Protein AF-A0A183AXY3-F1 (afdb_monomer_lite)

InterPro domains:
  IPR056850 UBP34/UBP24/USP9X/USP9Y-like, ARM repeat region [PF25010] (15-194)

Structure (mmCIF, N/CA/C/O backbone):
data_AF-A0A183AXY3-F1
#
_entry.id   AF-A0A183AXY3-F1
#
loop_
_atom_site.group_PDB
_atom_site.id
_atom_site.type_symbol
_atom_site.label_atom_id
_atom_site.label_alt_id
_atom_site.label_comp_id
_atom_site.label_asym_id
_atom_site.label_entity_id
_atom_site.label_seq_id
_atom_site.pdbx_PDB_ins_code
_atom_site.Cartn_x
_atom_site.Cartn_y
_atom_site.Cartn_z
_atom_site.occupancy
_atom_site.B_iso_or_equiv
_atom_site.auth_seq_id
_atom_site.auth_comp_id
_atom_site.auth_asym_id
_atom_site.auth_atom_id
_atom_site.pdbx_PDB_model_num
ATOM 1 N N . MET A 1 1 ? -48.822 6.754 60.144 1.00 39.62 1 MET A N 1
ATOM 2 C CA . MET A 1 1 ? -49.196 6.214 58.820 1.00 39.62 1 MET A CA 1
ATOM 3 C C . MET A 1 1 ? -48.146 6.673 57.821 1.00 39.62 1 MET A C 1
ATOM 5 O O . MET A 1 1 ? -48.181 7.818 57.399 1.00 39.62 1 MET A O 1
ATOM 9 N N . THR A 1 2 ? -47.150 5.836 57.539 1.00 41.44 2 THR A N 1
ATOM 10 C CA . THR A 1 2 ? -46.089 6.108 56.559 1.00 41.44 2 THR A CA 1
ATOM 11 C C . THR A 1 2 ? -46.435 5.370 55.270 1.00 41.44 2 THR A C 1
ATOM 13 O O . THR A 1 2 ? -46.579 4.150 55.282 1.00 41.44 2 THR A O 1
ATOM 16 N N . LEU A 1 3 ? -46.639 6.109 54.179 1.00 47.44 3 LEU A N 1
ATOM 17 C CA . LEU A 1 3 ? -46.901 5.531 52.859 1.00 47.44 3 LEU A CA 1
ATOM 18 C C . LEU A 1 3 ? -45.636 4.817 52.344 1.00 47.44 3 LEU A C 1
ATOM 20 O O . LEU A 1 3 ? -44.537 5.343 52.543 1.00 47.44 3 LEU A O 1
ATOM 24 N N . PRO A 1 4 ? -45.747 3.653 51.676 1.00 50.66 4 PRO A N 1
ATOM 25 C CA . PRO A 1 4 ? -44.595 3.006 51.072 1.00 50.66 4 PRO A CA 1
ATOM 26 C C . PRO A 1 4 ? -44.190 3.776 49.814 1.00 50.66 4 PRO A C 1
ATOM 28 O O . PRO A 1 4 ? -45.007 4.012 48.927 1.00 50.66 4 PRO A O 1
ATOM 31 N N . SER A 1 5 ? -42.918 4.163 49.740 1.00 46.97 5 SER A N 1
ATOM 32 C CA . SER A 1 5 ? -42.326 4.736 48.534 1.00 46.97 5 SER A CA 1
ATOM 33 C C . SER A 1 5 ? -42.168 3.628 47.494 1.00 46.97 5 SER A C 1
ATOM 35 O O . SER A 1 5 ? -41.239 2.819 47.551 1.00 46.97 5 SER A O 1
ATOM 37 N N . THR A 1 6 ? -43.124 3.540 46.574 1.00 52.25 6 THR A N 1
ATOM 38 C CA . THR A 1 6 ? -43.065 2.648 45.419 1.00 52.25 6 THR A CA 1
ATOM 39 C C . THR A 1 6 ? -41.936 3.131 44.511 1.00 52.25 6 THR A C 1
ATOM 41 O O . THR A 1 6 ? -42.074 4.137 43.815 1.00 52.25 6 THR A O 1
ATOM 44 N N . ARG A 1 7 ? -40.793 2.431 44.517 1.00 53.22 7 ARG A N 1
ATOM 45 C CA . ARG A 1 7 ? -39.777 2.590 43.469 1.00 53.22 7 ARG A CA 1
ATOM 46 C C . ARG A 1 7 ? -40.434 2.233 42.140 1.00 53.22 7 ARG A C 1
ATOM 48 O O . ARG A 1 7 ? -40.687 1.062 41.870 1.00 53.22 7 ARG A O 1
ATOM 55 N N . ILE A 1 8 ? -40.718 3.247 41.331 1.00 55.72 8 ILE A N 1
ATOM 56 C CA . ILE A 1 8 ? -41.084 3.069 39.930 1.00 55.72 8 ILE A CA 1
ATOM 57 C C . ILE A 1 8 ? -39.852 2.478 39.244 1.00 55.72 8 ILE A C 1
ATOM 59 O O . ILE A 1 8 ? -38.865 3.170 39.003 1.00 55.72 8 ILE A O 1
ATOM 63 N N . HIS A 1 9 ? -39.886 1.171 38.993 1.00 55.53 9 HIS A N 1
ATOM 64 C CA . HIS A 1 9 ? -38.939 0.528 38.098 1.00 55.53 9 HIS A CA 1
ATOM 65 C C . HIS A 1 9 ? -39.234 1.072 36.697 1.00 55.53 9 HIS A C 1
ATOM 67 O O . HIS A 1 9 ? -40.293 0.802 36.131 1.00 55.53 9 HIS A O 1
ATOM 73 N N . SER A 1 10 ? -38.337 1.906 36.176 1.00 51.22 10 SER A N 1
ATOM 74 C CA . SER A 1 10 ? -38.393 2.361 34.787 1.00 51.22 10 SER A CA 1
ATOM 75 C C . SER A 1 10 ? -38.368 1.131 33.862 1.00 51.22 10 SER A C 1
ATOM 77 O O . SER A 1 10 ? -37.472 0.300 34.030 1.00 51.22 10 SER A O 1
ATOM 79 N N . PRO A 1 11 ? -39.326 0.969 32.927 1.00 54.59 11 PRO A N 1
ATOM 80 C CA . PRO A 1 11 ? -39.394 -0.178 32.020 1.00 54.59 11 PRO A CA 1
ATOM 81 C C . PRO A 1 11 ? -38.545 0.019 30.755 1.00 54.59 11 PRO A C 1
ATOM 83 O O . PRO A 1 11 ? -38.588 -0.815 29.853 1.00 54.59 11 PRO A O 1
ATOM 86 N N . TYR A 1 12 ? -37.806 1.126 30.653 1.00 50.59 12 TYR A N 1
ATOM 87 C CA . TYR A 1 12 ? -36.941 1.366 29.507 1.00 50.59 12 TYR A CA 1
ATOM 88 C C . TYR A 1 12 ? -35.731 0.429 29.584 1.00 50.59 12 TYR A C 1
ATOM 90 O O . TYR A 1 12 ? -35.106 0.357 30.649 1.00 50.59 12 TYR A O 1
ATOM 98 N N . PRO A 1 13 ? -35.397 -0.295 28.494 1.00 57.50 13 PRO A N 1
ATOM 99 C CA . PRO A 1 13 ? -34.139 -1.019 28.429 1.00 57.50 13 PRO A CA 1
ATOM 100 C C . PRO A 1 13 ? -33.046 -0.009 28.751 1.00 57.50 13 PRO A C 1
ATOM 102 O O . PRO A 1 13 ? -33.060 1.096 28.212 1.00 57.50 13 PRO A O 1
ATOM 105 N N . THR A 1 14 ? -32.166 -0.360 29.682 1.00 59.09 14 THR A N 1
ATOM 106 C CA . THR A 1 14 ? -30.970 0.415 30.013 1.00 59.09 14 THR A CA 1
ATOM 107 C C . THR A 1 14 ? -30.356 0.961 28.730 1.00 59.09 14 THR A C 1
ATOM 109 O O . THR A 1 14 ? -30.045 0.149 27.859 1.00 59.09 14 THR A O 1
ATOM 112 N N . ASP A 1 15 ? -30.249 2.293 28.612 1.00 62.78 15 ASP A N 1
ATOM 113 C CA . ASP A 1 15 ? -29.598 2.992 27.498 1.00 62.78 15 ASP A CA 1
ATOM 114 C C . ASP A 1 15 ? -28.244 2.338 27.251 1.00 62.78 15 ASP A C 1
ATOM 116 O O . ASP A 1 15 ? -27.280 2.579 27.977 1.00 62.78 15 ASP A O 1
ATOM 120 N N . ASP A 1 16 ? -28.205 1.429 26.285 1.00 68.44 16 ASP A N 1
ATOM 121 C CA . ASP A 1 16 ? -27.042 0.615 26.019 1.00 68.44 16 ASP A CA 1
ATOM 122 C C . ASP A 1 16 ? -26.060 1.501 25.245 1.00 68.44 16 ASP A C 1
ATOM 124 O O . ASP A 1 16 ? -26.313 1.815 24.077 1.00 68.44 16 ASP A O 1
ATOM 128 N N . PRO A 1 17 ? -24.977 1.994 25.876 1.00 76.31 17 PRO A N 1
ATOM 129 C CA . PRO A 1 17 ? -24.196 3.073 25.296 1.00 76.31 17 PRO A CA 1
ATOM 130 C C . PRO A 1 17 ? -23.560 2.602 23.988 1.00 76.31 17 PRO A C 1
ATOM 132 O O . PRO A 1 17 ? -23.038 1.484 23.894 1.00 76.31 17 PRO A O 1
ATOM 135 N N . LEU A 1 18 ? -23.611 3.451 22.961 1.00 81.06 18 LEU A N 1
ATOM 136 C CA . LEU A 1 18 ? -22.977 3.178 21.677 1.00 81.06 18 LEU A CA 1
ATOM 137 C C . LEU A 1 18 ? -21.454 3.238 21.856 1.00 81.06 18 LEU A C 1
ATOM 139 O O . LEU A 1 18 ? -20.861 4.315 21.879 1.00 81.06 18 LEU A O 1
ATOM 143 N N . THR A 1 19 ? -20.823 2.079 22.024 1.00 89.94 19 THR A N 1
ATOM 144 C CA . THR A 1 19 ? -19.368 1.968 22.157 1.00 89.94 19 THR A CA 1
ATOM 145 C C . THR A 1 19 ? -18.703 1.841 20.790 1.00 89.94 19 THR A C 1
ATOM 147 O O . THR A 1 19 ? -19.306 1.374 19.821 1.00 89.94 19 THR A O 1
ATOM 150 N N . VAL A 1 20 ? -17.423 2.215 20.719 1.00 88.25 20 VAL A N 1
ATOM 151 C CA . VAL A 1 20 ? -16.572 2.002 19.535 1.00 88.25 20 VAL A CA 1
ATOM 152 C C . VAL A 1 20 ? -16.602 0.539 19.093 1.00 88.25 20 VAL A C 1
ATOM 154 O O . VAL A 1 20 ? -16.745 0.262 17.906 1.00 88.25 20 VAL A O 1
ATOM 157 N N . GLU A 1 21 ? -16.535 -0.385 20.051 1.00 88.88 21 GLU A N 1
ATOM 158 C CA . GLU A 1 21 ? -16.600 -1.824 19.805 1.00 88.88 21 GLU A CA 1
ATOM 159 C C . GLU A 1 21 ? -17.905 -2.232 19.113 1.00 88.88 21 GLU A C 1
ATOM 161 O O . GLU A 1 21 ? -17.874 -2.959 18.125 1.00 88.88 21 GLU A O 1
ATOM 166 N N . LYS A 1 22 ? -19.057 -1.714 19.558 1.00 88.94 22 LYS A N 1
ATOM 167 C CA . LYS A 1 22 ? -20.344 -2.008 18.907 1.00 88.94 22 LYS A CA 1
ATOM 168 C C . LYS A 1 22 ? -20.405 -1.484 17.485 1.00 88.94 22 LYS A C 1
ATOM 170 O O . LYS A 1 22 ? -20.909 -2.178 16.608 1.00 88.94 22 LYS A O 1
ATOM 175 N N . VAL A 1 23 ? -19.892 -0.276 17.251 1.00 90.50 23 VAL A N 1
ATOM 176 C CA . VAL A 1 23 ? -19.843 0.305 15.904 1.00 90.50 23 VAL A CA 1
ATOM 177 C C . VAL A 1 23 ? -18.935 -0.531 15.004 1.00 90.50 23 VAL A C 1
ATOM 179 O O . VAL A 1 23 ? -19.333 -0.875 13.895 1.00 90.50 23 VAL A O 1
ATOM 182 N N . ALA A 1 24 ? -17.750 -0.910 15.479 1.00 89.06 24 ALA A N 1
ATOM 183 C CA . ALA A 1 24 ? -16.814 -1.726 14.717 1.00 89.06 24 ALA A CA 1
ATOM 184 C C . ALA A 1 24 ? -17.355 -3.132 14.416 1.00 89.06 24 ALA A C 1
ATOM 186 O O . ALA A 1 24 ? -17.307 -3.573 13.266 1.00 89.06 24 ALA A O 1
ATOM 187 N N . ASN A 1 25 ? -17.950 -3.796 15.411 1.00 89.25 25 ASN A N 1
ATOM 188 C CA . ASN A 1 25 ? -18.584 -5.103 15.244 1.00 89.25 25 ASN A CA 1
ATOM 189 C C . ASN A 1 25 ? -19.734 -5.028 14.236 1.00 89.25 25 ASN A C 1
ATOM 191 O O . ASN A 1 25 ? -19.774 -5.813 13.291 1.00 89.25 25 ASN A O 1
ATOM 195 N N . TRP A 1 26 ? -20.607 -4.026 14.360 1.00 92.69 26 TRP A N 1
ATOM 196 C CA . TRP A 1 26 ? -21.687 -3.798 13.403 1.00 92.69 26 TRP A CA 1
ATOM 197 C C . TRP A 1 26 ? -21.162 -3.550 11.982 1.00 92.69 26 TRP A C 1
ATOM 199 O O . TRP A 1 26 ? -21.698 -4.098 11.017 1.00 92.69 26 TRP A O 1
ATOM 209 N N . MET A 1 27 ? -20.094 -2.759 11.828 1.00 91.50 27 MET A N 1
ATOM 210 C CA . MET A 1 27 ? -19.497 -2.505 10.515 1.00 91.50 27 MET A CA 1
ATOM 211 C C . MET A 1 27 ? -18.957 -3.784 9.874 1.00 91.50 27 MET A C 1
ATOM 213 O O . MET A 1 27 ? -19.146 -3.985 8.671 1.00 91.50 27 MET A O 1
ATOM 217 N N . ASN A 1 28 ? -18.321 -4.649 10.666 1.00 88.19 28 ASN A N 1
ATOM 218 C CA . ASN A 1 28 ? -17.824 -5.938 10.200 1.00 88.19 28 ASN A CA 1
ATOM 219 C C . ASN A 1 28 ? -18.983 -6.875 9.814 1.00 88.19 28 ASN A C 1
ATOM 221 O O . ASN A 1 28 ? -19.019 -7.392 8.697 1.00 88.19 28 ASN A O 1
ATOM 225 N N . GLU A 1 29 ? -19.997 -7.006 10.676 1.00 90.50 29 GLU A N 1
ATOM 226 C CA . GLU A 1 29 ? -21.205 -7.805 10.414 1.00 90.50 29 GLU A CA 1
ATOM 227 C C . GLU A 1 29 ? -21.919 -7.380 9.127 1.00 90.50 29 GLU A C 1
ATOM 229 O O . GLU A 1 29 ? -22.348 -8.216 8.326 1.00 90.50 29 GLU A O 1
ATOM 234 N N . LYS A 1 30 ? -22.043 -6.068 8.902 1.00 92.62 30 LYS A N 1
ATOM 235 C CA . LYS A 1 30 ? -22.669 -5.509 7.698 1.00 92.62 30 LYS A CA 1
ATOM 236 C C . LYS A 1 30 ? -21.723 -5.422 6.505 1.00 92.62 30 LYS A C 1
ATOM 238 O O . LYS A 1 30 ? -22.168 -5.031 5.427 1.00 92.62 30 LYS A O 1
ATOM 243 N N . LYS A 1 31 ? -20.451 -5.806 6.663 1.00 91.69 31 LYS A N 1
ATOM 244 C CA . LYS A 1 31 ? -19.403 -5.715 5.635 1.00 91.69 31 LYS A CA 1
ATOM 245 C C . LYS A 1 31 ? -19.334 -4.318 5.016 1.00 91.69 31 LYS A C 1
ATOM 247 O O . LYS A 1 31 ? -19.213 -4.179 3.798 1.00 91.69 31 LYS A O 1
ATOM 252 N N . VAL A 1 32 ? -19.436 -3.284 5.854 1.00 93.75 32 VAL A N 1
ATOM 253 C CA . VAL A 1 32 ? -19.558 -1.881 5.424 1.00 93.75 32 VAL A CA 1
ATOM 254 C C . VAL A 1 32 ? -18.416 -1.493 4.494 1.00 93.75 32 VAL A C 1
ATOM 256 O O . VAL A 1 32 ? -18.676 -0.991 3.405 1.00 93.75 32 VAL A O 1
ATOM 259 N N . LEU A 1 33 ? -17.172 -1.817 4.856 1.00 94.44 33 LEU A N 1
ATOM 260 C CA . LEU A 1 33 ? -16.009 -1.536 4.013 1.00 94.44 33 LEU A CA 1
ATOM 261 C C . LEU A 1 33 ? -16.142 -2.176 2.621 1.00 94.44 33 LEU A C 1
ATOM 263 O O . LEU A 1 33 ? -15.904 -1.534 1.605 1.00 94.44 33 LEU A O 1
ATOM 267 N N . SER A 1 34 ? -16.603 -3.425 2.553 1.00 93.25 34 SER A N 1
ATOM 268 C CA . SER A 1 34 ? -16.793 -4.130 1.279 1.00 93.25 34 SER A CA 1
ATOM 269 C C . SER A 1 34 ? -17.919 -3.556 0.437 1.00 93.25 34 SER A C 1
ATOM 271 O O . SER A 1 34 ? -17.883 -3.688 -0.779 1.00 93.25 34 SER A O 1
ATOM 273 N N . LEU A 1 35 ? -18.936 -2.961 1.060 1.00 93.81 35 LEU A N 1
ATOM 274 C CA . LEU A 1 35 ? -19.976 -2.232 0.339 1.00 93.81 35 LEU A CA 1
ATOM 275 C C . LEU A 1 35 ? -19.431 -0.914 -0.200 1.00 93.81 35 LEU A C 1
ATOM 277 O O . LEU A 1 35 ? -19.729 -0.557 -1.336 1.00 93.81 35 LEU A O 1
ATOM 281 N N . MET A 1 36 ? -18.601 -0.229 0.587 1.00 95.12 36 MET A N 1
ATOM 282 C CA . MET A 1 36 ? -18.012 1.039 0.183 1.00 95.12 36 MET A CA 1
ATOM 283 C C . MET A 1 36 ? -17.046 0.889 -0.997 1.00 95.12 36 MET A C 1
ATOM 285 O O . M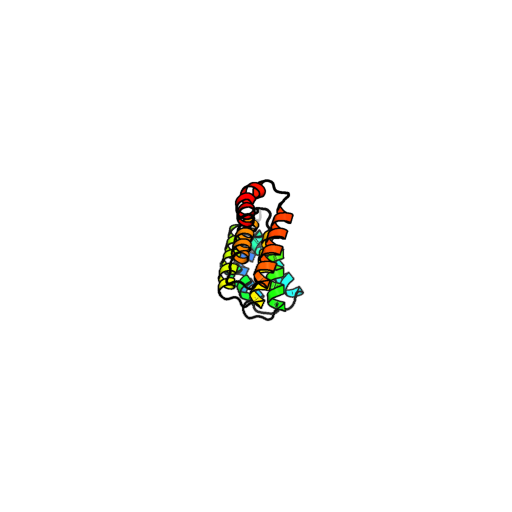ET A 1 36 ? -17.039 1.715 -1.898 1.00 95.12 36 MET A O 1
ATOM 289 N N . LEU A 1 37 ? -16.276 -0.195 -1.055 1.00 94.62 37 LEU A N 1
ATOM 290 C CA . LEU A 1 37 ? -15.298 -0.417 -2.125 1.00 94.62 37 LEU A CA 1
ATOM 291 C C . LEU A 1 37 ? -15.914 -0.821 -3.482 1.00 94.62 37 LEU A C 1
ATOM 293 O O . LEU A 1 37 ? -15.193 -0.936 -4.468 1.00 94.62 37 LEU A O 1
ATOM 297 N N . ARG A 1 38 ? -17.231 -1.055 -3.572 1.00 90.31 38 ARG A N 1
ATOM 298 C CA . ARG A 1 38 ? -17.865 -1.552 -4.812 1.00 90.31 38 ARG A CA 1
ATOM 299 C C . ARG A 1 38 ? -18.043 -0.490 -5.885 1.00 90.31 38 ARG A C 1
ATOM 301 O O . ARG A 1 38 ? -17.911 -0.794 -7.068 1.00 90.31 38 ARG A O 1
ATOM 308 N N . GLU A 1 39 ? -18.402 0.724 -5.485 1.00 88.12 39 GLU A N 1
ATOM 309 C CA . GLU A 1 39 ? -18.854 1.769 -6.403 1.00 88.12 39 GLU A CA 1
ATOM 310 C C . GLU A 1 39 ? -18.261 3.128 -6.029 1.00 88.12 39 GLU A C 1
ATOM 312 O O . GLU A 1 39 ? -17.796 3.344 -4.916 1.00 88.12 39 GLU A O 1
ATOM 317 N N . ASN A 1 40 ? -18.288 4.068 -6.975 1.00 93.25 40 ASN A N 1
ATOM 318 C CA . ASN A 1 40 ? -17.899 5.470 -6.769 1.00 93.25 40 ASN A CA 1
ATOM 319 C C . ASN A 1 40 ? -16.430 5.733 -6.397 1.00 93.25 40 ASN A C 1
ATOM 321 O O . ASN A 1 40 ? -16.071 6.883 -6.167 1.00 93.25 40 ASN A O 1
ATOM 325 N N . LEU A 1 41 ? -15.545 4.732 -6.456 1.00 95.62 41 LEU A N 1
ATOM 326 C CA . LEU A 1 41 ? -14.101 4.925 -6.241 1.00 95.62 41 LEU A CA 1
ATOM 327 C C . LEU A 1 41 ? -13.424 5.832 -7.284 1.00 95.62 41 LEU A C 1
ATOM 329 O O . LEU A 1 41 ? -12.315 6.308 -7.068 1.00 95.62 41 LEU A O 1
ATOM 333 N N . HIS A 1 42 ? -14.090 6.126 -8.403 1.00 94.75 42 HIS A N 1
ATOM 334 C CA . HIS A 1 42 ? -13.625 7.130 -9.363 1.00 94.75 42 HIS A CA 1
ATOM 335 C C . HIS A 1 42 ? -13.798 8.569 -8.838 1.00 94.75 42 HIS A C 1
ATOM 337 O O . HIS A 1 42 ? -13.209 9.489 -9.397 1.00 94.75 42 HIS A O 1
ATOM 343 N N . GLN A 1 43 ? -14.598 8.780 -7.783 1.00 96.19 43 GLN A N 1
ATOM 344 C CA . GLN A 1 43 ? -14.878 10.091 -7.195 1.00 96.19 43 GLN A CA 1
ATOM 345 C C . GLN A 1 43 ? -13.972 10.339 -5.977 1.00 96.19 43 GLN A C 1
ATOM 347 O O . GLN A 1 43 ? -14.168 9.699 -4.941 1.00 96.19 43 GLN A O 1
ATOM 352 N N . PRO A 1 44 ? -13.041 11.310 -6.026 1.00 94.38 44 PRO A N 1
ATOM 353 C CA . PRO A 1 44 ? -12.107 11.561 -4.924 1.00 94.38 44 PRO A CA 1
ATOM 354 C C . PRO A 1 44 ? -12.793 11.845 -3.578 1.00 94.38 44 PRO A C 1
ATOM 356 O O . PRO A 1 44 ? -12.403 11.300 -2.552 1.00 94.38 44 PRO A O 1
ATOM 359 N N . GLN A 1 45 ? -13.891 12.607 -3.583 1.00 94.88 45 GLN A N 1
ATOM 360 C CA . GLN A 1 45 ? -14.665 12.932 -2.372 1.00 94.88 45 GLN A CA 1
ATOM 361 C C . GLN A 1 45 ? -15.293 11.698 -1.708 1.00 94.88 45 GLN A C 1
ATOM 363 O O . GLN A 1 45 ? -15.564 11.693 -0.507 1.00 94.88 45 GLN A O 1
ATOM 368 N N . TYR A 1 46 ? -15.594 10.663 -2.495 1.00 96.88 46 TYR A N 1
ATOM 369 C CA . TYR A 1 46 ? -16.085 9.401 -1.961 1.00 96.88 46 TYR A CA 1
ATOM 370 C C . TYR A 1 46 ? -14.934 8.597 -1.358 1.00 96.88 46 TYR A C 1
ATOM 372 O O . TYR A 1 46 ? -15.055 8.107 -0.239 1.00 96.88 46 TYR A O 1
ATOM 380 N N . VAL A 1 47 ? -13.799 8.541 -2.055 1.00 96.88 47 VAL A N 1
ATOM 381 C CA . VAL A 1 47 ? -12.575 7.875 -1.591 1.00 96.88 47 VAL A CA 1
ATOM 382 C C . VAL A 1 47 ? -12.094 8.467 -0.263 1.00 96.88 47 VAL A C 1
ATOM 384 O O . VAL A 1 47 ? -11.781 7.711 0.646 1.00 96.88 47 VAL A O 1
ATOM 387 N N . GLU A 1 48 ? -12.178 9.785 -0.064 1.00 96.00 48 GLU A N 1
ATOM 388 C CA . GLU A 1 48 ? -11.905 10.424 1.237 1.00 96.00 48 GLU A CA 1
ATOM 389 C C . GLU A 1 48 ? -12.814 9.907 2.368 1.00 96.00 48 GLU A C 1
ATOM 391 O O . GLU A 1 48 ? -12.398 9.808 3.524 1.00 96.00 48 GLU A O 1
ATOM 396 N N . LYS A 1 49 ? -14.072 9.555 2.073 1.00 96.06 49 LYS A N 1
ATOM 397 C CA . LYS A 1 49 ? -14.970 8.943 3.067 1.00 96.06 49 LYS A CA 1
ATOM 398 C C . LYS A 1 49 ? -14.561 7.503 3.365 1.00 96.06 49 LYS A C 1
ATOM 400 O O . LYS A 1 49 ? -14.606 7.110 4.528 1.00 96.06 49 LYS A O 1
ATOM 405 N N . VAL A 1 50 ? -14.160 6.742 2.343 1.00 97.38 50 VAL A N 1
ATOM 406 C CA . VAL A 1 50 ? -13.614 5.382 2.503 1.00 97.38 50 VAL A CA 1
ATOM 407 C C . VAL A 1 50 ? -12.357 5.426 3.373 1.00 97.38 50 VAL A C 1
ATOM 409 O O . VAL A 1 50 ? -12.281 4.706 4.364 1.00 97.38 50 VAL A O 1
ATOM 412 N N . GLU A 1 51 ? -11.435 6.345 3.083 1.00 96.44 51 GLU A N 1
ATOM 413 C CA . GLU A 1 51 ? -10.205 6.577 3.845 1.00 96.44 51 GLU A CA 1
ATOM 414 C C . GLU A 1 51 ? -10.501 6.814 5.332 1.00 96.44 51 GLU A C 1
ATOM 416 O O . GLU A 1 51 ? -9.896 6.189 6.198 1.00 96.44 51 GLU A O 1
ATOM 421 N N . ARG A 1 52 ? -11.486 7.665 5.658 1.00 96.06 52 ARG A N 1
ATOM 422 C CA . ARG A 1 52 ? -11.874 7.940 7.055 1.00 96.06 52 ARG A CA 1
ATOM 423 C C . ARG A 1 52 ? -12.410 6.705 7.779 1.00 96.06 52 ARG A C 1
ATOM 425 O O . ARG A 1 52 ? -12.164 6.563 8.976 1.00 96.06 52 ARG A O 1
ATOM 432 N N . VAL A 1 53 ? -13.128 5.828 7.077 1.00 95.50 53 VAL A N 1
ATOM 433 C CA . VAL A 1 53 ? -13.602 4.554 7.638 1.00 95.50 53 VAL A CA 1
ATOM 434 C C . VAL A 1 53 ? -12.432 3.599 7.862 1.00 95.50 53 VAL A C 1
ATOM 436 O O . VAL A 1 53 ? -12.336 3.019 8.941 1.00 95.50 53 VAL A O 1
ATOM 439 N N . ILE A 1 54 ? -11.506 3.491 6.907 1.00 96.12 54 ILE A N 1
ATOM 440 C CA . ILE A 1 54 ? -10.307 2.655 7.058 1.00 96.12 54 ILE A CA 1
ATOM 441 C C . ILE A 1 54 ? -9.457 3.150 8.235 1.00 96.12 54 ILE A C 1
ATOM 443 O O . ILE A 1 54 ? -9.130 2.359 9.113 1.00 96.12 54 ILE A O 1
ATOM 447 N N . ARG A 1 55 ? -9.200 4.459 8.335 1.00 95.31 55 ARG A N 1
ATOM 448 C CA . ARG A 1 55 ? -8.508 5.093 9.472 1.00 95.31 55 ARG A CA 1
ATOM 449 C C . ARG A 1 55 ? -9.159 4.763 10.816 1.00 95.31 55 ARG A C 1
ATOM 451 O O . ARG A 1 55 ? -8.469 4.467 11.789 1.00 95.31 55 ARG A O 1
ATOM 458 N N . PHE A 1 56 ? -10.492 4.771 10.887 1.00 94.62 56 PHE A N 1
ATOM 459 C CA . PHE A 1 56 ? -11.206 4.334 12.090 1.00 94.62 56 PHE A CA 1
ATOM 460 C C . PHE A 1 56 ? -10.935 2.853 12.403 1.00 94.62 56 PHE A C 1
ATOM 462 O O . PHE A 1 56 ? -10.669 2.512 13.555 1.00 94.62 56 PHE A O 1
ATOM 469 N N . MET A 1 57 ? -10.977 1.977 11.396 1.00 94.12 57 MET A N 1
ATOM 470 C CA . MET A 1 57 ? -10.718 0.544 11.574 1.00 94.12 57 MET A CA 1
ATOM 471 C C . MET A 1 57 ? -9.278 0.266 12.018 1.00 94.12 57 MET A C 1
ATOM 473 O O . MET A 1 57 ? -9.080 -0.558 12.907 1.00 94.12 57 MET A O 1
ATOM 477 N N . ILE A 1 58 ? -8.294 0.975 11.456 1.00 93.00 58 ILE A N 1
ATOM 478 C CA . ILE A 1 58 ? -6.884 0.908 11.863 1.00 93.00 58 ILE A CA 1
ATOM 479 C C . ILE A 1 58 ? -6.742 1.318 13.329 1.00 93.00 58 ILE A C 1
ATOM 481 O O . ILE A 1 58 ? -6.293 0.526 14.152 1.00 93.00 58 ILE A O 1
ATOM 485 N N . LYS A 1 59 ? -7.208 2.524 13.682 1.00 91.62 59 LYS A N 1
ATOM 486 C CA . LYS A 1 59 ? -7.070 3.104 15.029 1.00 91.62 59 LYS A CA 1
ATOM 487 C C . LYS A 1 59 ? -7.636 2.216 16.142 1.00 91.62 59 LYS A C 1
ATOM 489 O O . LYS A 1 59 ? -7.217 2.317 17.294 1.00 91.62 59 LYS A O 1
ATOM 494 N N . HIS A 1 60 ? -8.620 1.389 15.811 1.00 90.44 60 HIS A N 1
ATOM 495 C CA . HIS A 1 60 ? -9.303 0.515 16.754 1.00 90.44 60 HIS A CA 1
ATOM 496 C C . HIS A 1 60 ? -8.962 -0.974 16.573 1.00 90.44 60 HIS A C 1
ATOM 498 O O . HIS A 1 60 ? -9.605 -1.804 17.203 1.00 90.44 60 HIS A O 1
ATOM 504 N N . ASN A 1 61 ? -7.942 -1.314 15.774 1.00 89.31 61 ASN A N 1
ATOM 505 C CA . ASN A 1 61 ? -7.474 -2.686 15.528 1.00 89.31 61 ASN A CA 1
ATOM 506 C C . ASN A 1 61 ? -8.539 -3.631 14.937 1.00 89.31 61 ASN A C 1
ATOM 508 O O . ASN A 1 61 ? -8.540 -4.831 15.206 1.00 89.31 61 ASN A O 1
ATOM 512 N N . TYR A 1 62 ? -9.442 -3.099 14.111 1.00 92.19 62 TYR A N 1
ATOM 513 C CA . TYR A 1 62 ? -10.476 -3.867 13.407 1.00 92.19 62 TYR A CA 1
ATOM 514 C C . TYR A 1 62 ? -10.183 -4.071 11.918 1.00 92.19 62 TYR A C 1
ATOM 516 O O . TYR A 1 62 ? -10.943 -4.766 11.246 1.00 92.19 62 TYR A O 1
ATOM 524 N N . LEU A 1 63 ? -9.114 -3.473 11.381 1.00 94.00 63 LEU A N 1
ATOM 525 C CA . LEU A 1 63 ? -8.721 -3.685 9.989 1.00 94.00 63 LEU A CA 1
ATOM 526 C C . LEU A 1 63 ? -8.004 -5.031 9.838 1.00 94.00 63 LEU A C 1
ATOM 528 O O . LEU A 1 63 ? -6.862 -5.192 10.272 1.00 94.00 63 LEU A O 1
ATOM 532 N N . THR A 1 64 ? -8.675 -5.999 9.216 1.00 92.69 64 THR A N 1
ATOM 533 C CA . THR A 1 64 ? -8.126 -7.346 9.022 1.00 92.69 64 THR A CA 1
ATOM 534 C C . THR A 1 64 ? -7.306 -7.457 7.733 1.00 92.69 64 THR A C 1
ATOM 536 O O . THR A 1 64 ? -7.439 -6.647 6.817 1.00 92.69 64 THR A O 1
ATOM 539 N N . LYS A 1 65 ? -6.502 -8.522 7.600 1.00 93.50 65 LYS A N 1
ATOM 540 C CA . LYS A 1 65 ? -5.801 -8.833 6.338 1.00 93.50 65 LYS A CA 1
ATOM 541 C C . LYS A 1 65 ? -6.767 -9.022 5.160 1.00 93.50 65 LYS A C 1
ATOM 543 O O . LYS A 1 65 ? -6.495 -8.540 4.071 1.00 93.50 65 LYS A O 1
ATOM 548 N N . SER A 1 66 ? -7.934 -9.631 5.397 1.00 93.44 66 SER A N 1
ATOM 549 C CA . SER A 1 66 ? -8.963 -9.777 4.355 1.00 93.44 66 SER A CA 1
ATOM 550 C C . SER A 1 66 ? -9.551 -8.432 3.926 1.00 93.44 66 SER A C 1
ATOM 552 O O . SER A 1 66 ? -9.972 -8.289 2.782 1.00 93.44 66 SER A O 1
ATOM 554 N N . ASP A 1 67 ? -9.602 -7.448 4.822 1.00 94.81 67 ASP A N 1
ATOM 555 C CA . ASP A 1 67 ? -10.028 -6.096 4.468 1.00 94.81 67 ASP A CA 1
ATOM 556 C C . ASP A 1 67 ? -8.975 -5.391 3.611 1.00 94.81 67 ASP A C 1
ATOM 558 O O . ASP A 1 67 ? -9.340 -4.742 2.634 1.00 94.81 67 ASP A O 1
ATOM 562 N N . LEU A 1 68 ? -7.685 -5.577 3.915 1.00 95.56 68 LEU A N 1
ATOM 563 C CA . LEU A 1 68 ? -6.588 -5.104 3.065 1.00 95.56 68 LEU A CA 1
ATOM 564 C C . LEU A 1 68 ? -6.617 -5.742 1.675 1.00 95.56 68 LEU A C 1
ATOM 566 O O . LEU A 1 68 ? -6.494 -5.012 0.697 1.00 95.56 68 LEU A O 1
ATOM 570 N N . ASP A 1 69 ? -6.858 -7.056 1.579 1.00 95.50 69 ASP A N 1
ATOM 571 C CA . ASP A 1 69 ? -7.043 -7.735 0.288 1.00 95.50 69 ASP A CA 1
ATOM 572 C C . ASP A 1 69 ? -8.169 -7.065 -0.510 1.00 95.50 69 ASP A C 1
ATOM 574 O O . ASP A 1 69 ? -7.994 -6.716 -1.668 1.00 95.50 69 ASP A O 1
ATOM 578 N N . ARG A 1 70 ? -9.309 -6.769 0.128 1.00 95.50 70 ARG A N 1
ATOM 579 C CA . ARG A 1 70 ? -10.431 -6.093 -0.546 1.00 95.50 70 ARG A CA 1
ATOM 580 C C . ARG A 1 70 ? -10.095 -4.675 -0.993 1.00 95.50 70 ARG A C 1
ATOM 582 O O . ARG A 1 70 ? -10.586 -4.255 -2.036 1.00 95.50 70 ARG A O 1
ATOM 589 N N . ILE A 1 71 ? -9.334 -3.923 -0.196 1.00 96.44 71 ILE A N 1
ATOM 590 C CA . ILE A 1 71 ? -8.888 -2.573 -0.568 1.00 96.44 71 ILE A CA 1
ATOM 591 C C . ILE A 1 71 ? -7.951 -2.663 -1.775 1.00 96.44 71 ILE A C 1
ATOM 593 O O . ILE A 1 71 ? -8.121 -1.905 -2.727 1.00 96.44 71 ILE A O 1
ATOM 597 N N . TRP A 1 72 ? -7.009 -3.607 -1.756 1.00 95.44 72 TRP A N 1
ATOM 598 C CA . TRP A 1 72 ? -6.068 -3.842 -2.847 1.00 95.44 72 TRP A CA 1
ATOM 599 C C . TRP A 1 72 ? -6.767 -4.307 -4.130 1.00 95.44 72 TRP A C 1
ATOM 601 O O . TRP A 1 72 ? -6.528 -3.764 -5.203 1.00 95.44 72 TRP A O 1
ATOM 611 N N . ASP A 1 73 ? -7.692 -5.256 -4.030 1.00 94.69 73 ASP A N 1
ATOM 612 C CA . ASP A 1 73 ? -8.419 -5.812 -5.174 1.00 94.69 73 ASP A CA 1
ATOM 613 C C . ASP A 1 73 ? -9.418 -4.810 -5.775 1.00 94.69 73 ASP A C 1
ATOM 615 O O . ASP A 1 73 ? -9.878 -4.977 -6.904 1.00 94.69 73 ASP A O 1
ATOM 619 N N . ALA A 1 74 ? -9.754 -3.733 -5.055 1.00 94.31 74 ALA A N 1
ATOM 620 C CA . ALA A 1 74 ? -10.697 -2.724 -5.530 1.00 94.31 74 ALA A CA 1
ATOM 621 C C . ALA A 1 74 ? -10.212 -1.980 -6.786 1.00 94.31 74 ALA A C 1
ATOM 623 O O . ALA A 1 74 ? -11.042 -1.430 -7.517 1.00 94.31 74 ALA A O 1
ATOM 624 N N . GLN A 1 75 ? -8.898 -1.957 -7.044 1.00 92.00 75 GLN A N 1
ATOM 625 C CA . GLN A 1 75 ? -8.344 -1.383 -8.271 1.00 92.00 75 GLN A CA 1
ATOM 626 C C . GLN A 1 75 ? -8.224 -2.370 -9.432 1.00 92.00 75 GLN A C 1
ATOM 628 O O . GLN A 1 75 ? -8.157 -1.929 -10.581 1.00 92.00 75 GLN A O 1
ATOM 633 N N . ASP A 1 76 ? -8.220 -3.676 -9.164 1.00 89.12 76 ASP A N 1
ATOM 634 C CA . ASP A 1 76 ? -7.886 -4.657 -10.189 1.00 89.12 76 ASP A CA 1
ATOM 635 C C . ASP A 1 76 ? -8.916 -4.658 -11.331 1.00 89.12 76 ASP A C 1
ATOM 637 O O . ASP A 1 76 ? -10.136 -4.608 -11.129 1.00 89.12 76 ASP A O 1
ATOM 641 N N . GLY A 1 77 ? -8.408 -4.627 -12.565 1.00 85.62 77 GLY A N 1
ATOM 642 C CA . GLY A 1 77 ? -9.218 -4.520 -13.780 1.00 85.62 77 GLY A CA 1
ATOM 643 C C . GLY A 1 77 ? -10.083 -3.251 -13.895 1.00 85.62 77 GLY A C 1
ATOM 644 O O . GLY A 1 77 ? -11.008 -3.224 -14.713 1.00 85.62 77 GLY A O 1
ATOM 645 N N . LYS A 1 78 ? -9.844 -2.204 -13.090 1.00 90.81 78 LYS A N 1
ATOM 646 C CA . LYS A 1 78 ? -10.595 -0.935 -13.143 1.00 90.81 78 LYS A CA 1
ATOM 647 C C . LYS A 1 78 ? -9.911 0.122 -14.012 1.00 90.81 78 LYS A C 1
ATOM 649 O O . LYS A 1 78 ? -8.761 0.003 -14.417 1.00 90.81 78 LYS A O 1
ATOM 654 N N . HIS A 1 79 ? -10.648 1.195 -14.301 1.00 90.75 79 HIS A N 1
ATOM 655 C CA . HIS A 1 79 ? -10.104 2.371 -14.982 1.00 90.75 79 HIS A CA 1
ATOM 656 C C . HIS A 1 79 ? -9.021 3.057 -14.140 1.00 90.75 79 HIS A C 1
ATOM 658 O O . HIS A 1 79 ? -9.135 3.117 -12.918 1.00 90.75 79 HIS A O 1
ATOM 664 N N . GLU A 1 80 ? -8.037 3.673 -14.799 1.00 89.25 80 GLU A N 1
ATOM 665 C CA . GLU A 1 80 ? -6.881 4.313 -14.149 1.00 89.25 80 GLU A CA 1
ATOM 666 C C . GLU A 1 80 ? -7.234 5.304 -13.045 1.00 89.25 80 GLU A C 1
ATOM 668 O O . GLU A 1 80 ? -6.541 5.369 -12.039 1.00 89.25 80 GLU A O 1
ATOM 673 N N . ALA A 1 81 ? -8.322 6.063 -13.198 1.00 92.00 81 ALA A N 1
ATOM 674 C CA . ALA A 1 81 ? -8.760 6.995 -12.164 1.00 92.00 81 ALA A CA 1
ATOM 675 C C . ALA A 1 81 ? -9.062 6.276 -10.837 1.00 92.00 81 ALA A C 1
ATOM 677 O O . ALA A 1 81 ? -8.747 6.793 -9.771 1.00 92.00 81 ALA A O 1
ATOM 678 N N . ILE A 1 82 ? -9.642 5.072 -10.901 1.00 93.88 82 ILE A N 1
ATOM 679 C CA . ILE A 1 82 ? -9.903 4.239 -9.723 1.00 93.88 82 ILE A CA 1
ATOM 680 C C . ILE A 1 82 ? -8.586 3.692 -9.175 1.00 93.88 82 ILE A C 1
ATOM 682 O O . ILE A 1 82 ? -8.356 3.809 -7.976 1.00 93.88 82 ILE A O 1
ATOM 686 N N . VAL A 1 83 ? -7.715 3.159 -10.042 1.00 92.88 83 VAL A N 1
ATOM 687 C CA . VAL A 1 83 ? -6.397 2.630 -9.645 1.00 92.88 83 VAL A CA 1
ATOM 688 C C . VAL A 1 83 ? -5.601 3.684 -8.888 1.00 92.88 83 VAL A C 1
ATOM 690 O O . VAL A 1 83 ? -5.199 3.464 -7.747 1.00 92.88 83 VAL A O 1
ATOM 693 N N . LYS A 1 84 ? -5.476 4.873 -9.482 1.00 91.94 84 LYS A N 1
ATOM 694 C CA . LYS A 1 84 ? -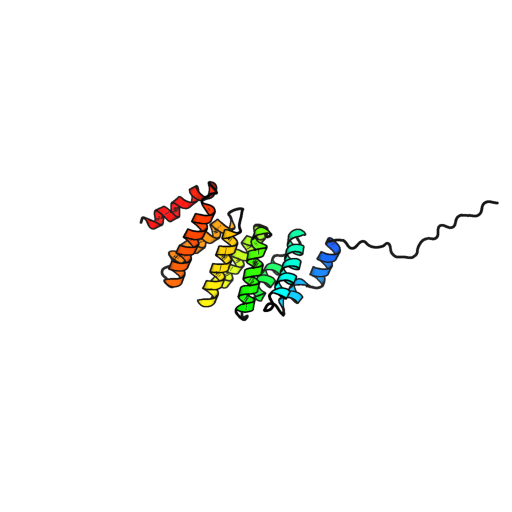4.790 6.008 -8.882 1.00 91.94 84 LYS A CA 1
ATOM 695 C C . LYS A 1 84 ? -5.410 6.397 -7.542 1.00 91.94 84 LYS A C 1
ATOM 697 O O . LYS A 1 84 ? -4.685 6.553 -6.571 1.00 91.94 84 LYS A O 1
ATOM 702 N N . ASN A 1 85 ? -6.736 6.514 -7.462 1.00 95.31 85 ASN A N 1
ATOM 703 C CA . ASN A 1 85 ? -7.399 6.902 -6.218 1.00 95.31 85 ASN A CA 1
ATOM 704 C C . ASN A 1 85 ? -7.200 5.874 -5.090 1.00 95.31 85 ASN A C 1
ATOM 706 O O . ASN A 1 85 ? -7.024 6.264 -3.938 1.00 95.31 85 ASN A O 1
ATOM 710 N N . VAL A 1 86 ? -7.235 4.574 -5.403 1.00 95.44 86 VAL A N 1
ATOM 711 C CA . VAL A 1 86 ? -6.992 3.505 -4.421 1.00 95.44 86 VAL A CA 1
ATOM 712 C C . VAL A 1 86 ? -5.539 3.536 -3.947 1.00 95.44 86 VAL A C 1
ATOM 714 O O . VAL A 1 86 ? -5.296 3.488 -2.743 1.00 95.44 86 VAL A O 1
ATOM 717 N N . PHE A 1 87 ? -4.579 3.683 -4.862 1.00 93.69 87 PHE A N 1
ATOM 718 C CA . PHE A 1 87 ? -3.156 3.773 -4.522 1.00 93.69 87 PHE A CA 1
ATOM 719 C C . PHE A 1 87 ? -2.829 5.050 -3.738 1.00 93.69 87 PHE A C 1
ATOM 721 O O . PHE A 1 87 ? -2.138 4.983 -2.726 1.00 93.69 87 PHE A O 1
ATOM 728 N N . ASP A 1 88 ? -3.408 6.191 -4.117 1.00 93.06 88 ASP A N 1
ATOM 729 C CA . ASP A 1 88 ? -3.301 7.446 -3.369 1.00 93.06 88 ASP A CA 1
ATOM 730 C C . ASP A 1 88 ? -3.849 7.302 -1.943 1.00 93.06 88 ASP A C 1
ATOM 732 O O . ASP A 1 88 ? -3.256 7.822 -0.998 1.00 93.06 88 ASP A O 1
ATOM 736 N N . MET A 1 89 ? -4.972 6.596 -1.776 1.00 95.25 89 MET A N 1
ATOM 737 C CA . MET A 1 89 ? -5.557 6.318 -0.465 1.00 95.25 89 MET A CA 1
ATOM 738 C C . MET A 1 89 ? -4.654 5.407 0.378 1.00 95.25 89 MET A C 1
ATOM 740 O O . MET A 1 89 ? -4.436 5.705 1.549 1.00 95.25 89 MET A O 1
ATOM 744 N N . LEU A 1 90 ? -4.103 4.333 -0.199 1.00 94.69 90 LEU A N 1
ATOM 745 C CA . LEU A 1 90 ? -3.166 3.439 0.493 1.00 94.69 90 LEU A CA 1
ATOM 746 C C . LEU A 1 90 ? -1.890 4.172 0.921 1.00 94.69 90 LEU A C 1
ATOM 748 O O . LEU A 1 90 ? -1.483 4.046 2.071 1.00 94.69 90 LEU A O 1
ATOM 752 N N . ALA A 1 91 ? -1.308 4.983 0.036 1.00 90.94 91 ALA A N 1
ATOM 753 C CA . ALA A 1 91 ? -0.119 5.772 0.340 1.00 90.94 91 ALA A CA 1
ATOM 754 C C . ALA A 1 91 ? -0.363 6.773 1.481 1.00 90.94 91 ALA A C 1
ATOM 756 O O . ALA A 1 91 ? 0.451 6.885 2.387 1.00 90.94 91 ALA A O 1
ATOM 757 N N . LYS A 1 92 ? -1.518 7.453 1.501 1.00 90.88 92 LYS A N 1
ATOM 758 C CA . LYS A 1 92 ? -1.885 8.355 2.612 1.00 90.88 92 LYS A CA 1
ATOM 759 C C . LYS A 1 92 ? -2.047 7.638 3.952 1.00 90.88 92 LYS A C 1
ATOM 761 O O . LYS A 1 92 ? -1.861 8.256 4.994 1.00 90.88 92 LYS A O 1
ATOM 766 N N . LEU A 1 93 ? -2.452 6.371 3.923 1.00 92.25 93 LEU A N 1
ATOM 767 C CA . LEU A 1 93 ? -2.652 5.547 5.113 1.00 92.25 93 LEU A CA 1
ATOM 768 C C . LEU A 1 93 ? -1.374 4.814 5.548 1.00 92.25 93 LEU A C 1
ATOM 770 O O . LEU A 1 93 ? -1.396 4.180 6.598 1.00 92.25 93 LEU A O 1
ATOM 774 N N . ALA A 1 94 ? -0.278 4.910 4.785 1.00 88.00 94 ALA A N 1
ATOM 775 C CA . ALA A 1 94 ? 0.972 4.183 5.019 1.00 88.00 94 ALA A CA 1
ATOM 776 C C . ALA A 1 94 ? 1.469 4.306 6.465 1.00 88.00 94 ALA A C 1
ATOM 778 O O . ALA A 1 94 ? 1.663 3.298 7.137 1.00 88.00 94 ALA A O 1
ATOM 779 N N . LEU A 1 95 ? 1.550 5.544 6.963 1.00 85.25 95 LEU A N 1
ATOM 780 C CA . LEU A 1 95 ? 1.976 5.885 8.325 1.00 85.25 95 LEU A CA 1
ATOM 781 C C . LEU A 1 95 ? 1.053 5.362 9.434 1.00 85.25 95 LEU A C 1
ATOM 783 O O . LEU A 1 95 ? 1.418 5.400 10.608 1.00 85.25 95 LEU A O 1
ATOM 787 N N . GLU A 1 96 ? -0.171 4.964 9.094 1.00 89.88 96 GLU A N 1
ATOM 788 C CA . GLU A 1 96 ? -1.158 4.477 10.054 1.00 89.88 96 GLU A CA 1
ATOM 789 C C . GLU A 1 96 ? -1.155 2.945 10.143 1.00 89.88 96 GLU A C 1
ATOM 791 O O . GLU A 1 96 ? -1.642 2.394 11.130 1.00 89.88 96 GLU A O 1
ATOM 796 N N . PHE A 1 97 ? -0.606 2.248 9.144 1.00 89.81 97 PHE A N 1
ATOM 797 C CA . PHE A 1 97 ? -0.557 0.792 9.131 1.00 89.81 97 PHE A CA 1
ATOM 798 C C . PHE A 1 97 ? 0.470 0.237 10.121 1.00 89.81 97 PHE A C 1
ATOM 800 O O . PHE A 1 97 ? 1.553 0.779 10.319 1.00 89.81 97 PHE A O 1
ATOM 807 N N . THR A 1 98 ? 0.140 -0.906 10.715 1.00 89.25 98 THR A N 1
ATOM 808 C CA . THR A 1 98 ? 1.099 -1.696 11.497 1.00 89.25 98 THR A CA 1
ATOM 809 C C . THR A 1 98 ? 2.125 -2.371 10.572 1.00 89.25 98 THR A C 1
ATOM 811 O O . THR A 1 98 ? 1.773 -2.673 9.424 1.00 89.25 98 THR A O 1
ATOM 814 N N . PRO A 1 99 ? 3.320 -2.752 11.058 1.00 85.94 99 PRO A N 1
ATOM 815 C CA . PRO A 1 99 ? 4.305 -3.487 10.259 1.00 85.94 99 PRO A CA 1
ATOM 816 C C . PRO A 1 99 ? 3.737 -4.739 9.568 1.00 85.94 99 PRO A C 1
ATOM 818 O O . PRO A 1 99 ? 4.018 -4.988 8.399 1.00 85.94 99 PRO A O 1
ATOM 821 N N . GLU A 1 100 ? 2.851 -5.491 10.231 1.00 89.38 100 GLU A N 1
ATOM 822 C CA . GLU A 1 100 ? 2.214 -6.687 9.662 1.00 89.38 100 GLU A CA 1
ATOM 823 C C . GLU A 1 100 ? 1.235 -6.376 8.519 1.00 89.38 100 GLU A C 1
ATOM 825 O O . GLU A 1 100 ? 0.962 -7.234 7.676 1.00 89.38 100 GLU A O 1
ATOM 830 N N . GLN A 1 101 ? 0.664 -5.171 8.508 1.00 91.69 101 GLN A N 1
ATOM 831 C CA . GLN A 1 101 ? -0.249 -4.701 7.466 1.00 91.69 101 GLN A CA 1
ATOM 832 C C . GLN A 1 101 ? 0.543 -4.210 6.250 1.00 91.69 101 GLN A C 1
ATOM 834 O O . GLN A 1 101 ? 0.174 -4.544 5.125 1.00 91.69 101 GLN A O 1
ATOM 839 N N . LEU A 1 102 ? 1.655 -3.498 6.470 1.00 90.00 102 LEU A N 1
ATOM 840 C CA . LEU A 1 102 ? 2.592 -3.118 5.408 1.00 90.00 102 LEU A CA 1
ATOM 841 C C . LEU A 1 102 ? 3.219 -4.350 4.745 1.00 90.00 102 LEU A C 1
ATOM 843 O O . LEU A 1 102 ? 3.234 -4.439 3.520 1.00 90.00 102 LEU A O 1
ATOM 847 N N . ASP A 1 103 ? 3.644 -5.344 5.531 1.00 89.56 103 ASP A N 1
ATOM 848 C CA . ASP A 1 103 ? 4.177 -6.604 4.999 1.00 89.56 103 ASP A CA 1
ATOM 849 C C . ASP A 1 103 ? 3.131 -7.347 4.153 1.00 89.56 103 ASP A C 1
ATOM 851 O O . ASP A 1 103 ? 3.423 -7.834 3.062 1.00 89.56 103 ASP A O 1
ATOM 855 N N . HIS A 1 104 ? 1.868 -7.357 4.593 1.00 93.19 104 HIS A N 1
ATOM 856 C CA . HIS A 1 104 ? 0.777 -7.930 3.803 1.00 93.19 104 HIS A CA 1
ATOM 857 C C . HIS A 1 104 ? 0.552 -7.176 2.482 1.00 93.19 104 HIS A C 1
ATOM 859 O O . HIS A 1 104 ? 0.380 -7.816 1.444 1.00 93.19 104 HIS A O 1
ATOM 865 N N . LEU A 1 105 ? 0.604 -5.838 2.487 1.00 92.44 105 LEU A N 1
ATOM 866 C CA . LEU A 1 105 ? 0.525 -5.025 1.265 1.00 92.44 105 LEU A CA 1
ATOM 867 C C . LEU A 1 105 ? 1.702 -5.296 0.319 1.00 92.44 105 LEU A C 1
ATOM 869 O O . LEU A 1 105 ? 1.496 -5.395 -0.891 1.00 92.44 105 LEU A O 1
ATOM 873 N N . PHE A 1 106 ? 2.910 -5.486 0.853 1.00 90.50 106 PHE A N 1
ATOM 874 C CA . PHE A 1 106 ? 4.082 -5.869 0.067 1.00 90.50 106 PHE A CA 1
ATOM 875 C C . PHE A 1 106 ? 3.886 -7.236 -0.610 1.00 90.50 106 PHE A C 1
ATOM 877 O O . PHE A 1 106 ? 4.184 -7.401 -1.793 1.00 90.50 106 PHE A O 1
ATOM 884 N N . VAL A 1 107 ? 3.286 -8.206 0.086 1.00 91.62 107 VAL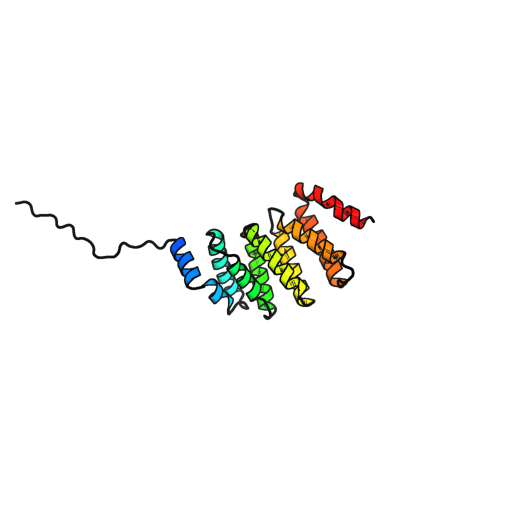 A N 1
ATOM 885 C CA . VAL A 1 107 ? 2.925 -9.497 -0.519 1.00 91.62 107 VAL A CA 1
ATOM 886 C C . VAL A 1 107 ? 1.868 -9.327 -1.622 1.00 91.62 107 VAL A C 1
ATOM 888 O O . VAL A 1 107 ? 1.970 -9.971 -2.669 1.00 91.62 107 VAL A O 1
ATOM 891 N N . CYS A 1 108 ? 0.858 -8.471 -1.436 1.00 92.25 108 CYS A N 1
ATOM 892 C CA . CYS A 1 108 ? -0.125 -8.176 -2.489 1.00 92.25 108 CYS A CA 1
ATOM 893 C C . CYS A 1 108 ? 0.525 -7.529 -3.721 1.00 92.25 108 CYS A C 1
ATOM 895 O O . CYS A 1 108 ? 0.195 -7.895 -4.856 1.00 92.25 108 CYS A O 1
ATOM 897 N N . PHE A 1 109 ? 1.495 -6.636 -3.505 1.00 90.94 109 PHE A N 1
ATOM 898 C CA . PHE A 1 109 ? 2.330 -6.081 -4.565 1.00 90.94 109 PHE A CA 1
ATOM 899 C C . PHE A 1 109 ? 3.058 -7.190 -5.331 1.00 90.94 109 PHE A C 1
ATOM 901 O O . PHE A 1 109 ? 2.901 -7.266 -6.546 1.00 90.94 109 PHE A O 1
ATOM 908 N N . GLN A 1 110 ? 3.774 -8.094 -4.652 1.00 88.25 110 GLN A N 1
ATOM 909 C CA . GLN A 1 110 ? 4.541 -9.161 -5.312 1.00 88.25 110 GLN A CA 1
ATOM 910 C C . GLN A 1 110 ? 3.651 -10.070 -6.173 1.00 88.25 110 GLN A C 1
ATOM 912 O O . GLN A 1 110 ? 4.012 -10.419 -7.297 1.00 88.25 110 GLN A O 1
ATOM 917 N N . ARG A 1 111 ? 2.453 -10.412 -5.678 1.00 90.06 111 ARG A N 1
ATOM 918 C CA . ARG A 1 111 ? 1.466 -11.187 -6.451 1.00 90.06 111 ARG A CA 1
ATOM 919 C C . ARG A 1 111 ? 0.997 -10.439 -7.696 1.00 90.06 111 ARG A C 1
ATOM 921 O O . ARG A 1 111 ? 0.858 -11.043 -8.754 1.00 90.06 111 ARG A O 1
ATOM 928 N N . SER A 1 112 ? 0.743 -9.138 -7.562 1.00 88.44 112 SER A N 1
ATOM 929 C CA . SER A 1 112 ? 0.282 -8.298 -8.672 1.00 88.44 112 SER A CA 1
ATOM 930 C C . SER A 1 112 ? 1.392 -8.096 -9.703 1.00 88.44 112 SER A C 1
ATOM 932 O O . SER A 1 112 ? 1.131 -8.147 -10.899 1.00 88.44 112 SER A O 1
ATOM 934 N N . TRP A 1 113 ? 2.634 -7.939 -9.240 1.00 85.94 113 TRP A N 1
ATOM 935 C CA . TRP A 1 113 ? 3.827 -7.755 -10.060 1.00 85.94 113 TRP A CA 1
ATOM 936 C C . TRP A 1 113 ? 4.067 -8.926 -11.016 1.00 85.94 113 TRP A C 1
ATOM 938 O O . TRP A 1 113 ? 4.285 -8.708 -12.204 1.00 85.94 113 TRP A O 1
ATOM 948 N N . ALA A 1 114 ? 3.929 -10.166 -10.533 1.00 83.56 114 ALA A N 1
ATOM 949 C CA . ALA A 1 114 ? 4.148 -11.377 -11.331 1.00 83.56 114 ALA A CA 1
ATOM 950 C C . ALA A 1 114 ? 3.242 -11.493 -12.576 1.00 83.56 114 ALA A C 1
ATOM 952 O O . ALA A 1 114 ? 3.546 -12.243 -13.504 1.00 83.56 114 ALA A O 1
ATOM 953 N N . HIS A 1 115 ? 2.120 -10.770 -12.598 1.00 82.56 115 HIS A N 1
ATOM 954 C CA . HIS A 1 115 ? 1.144 -10.789 -13.688 1.00 82.56 115 HIS A CA 1
ATOM 955 C C . HIS A 1 115 ? 0.862 -9.394 -14.265 1.00 82.56 115 HIS A C 1
ATOM 957 O O . HIS A 1 115 ? -0.053 -9.237 -15.076 1.00 82.56 115 HIS A O 1
ATOM 963 N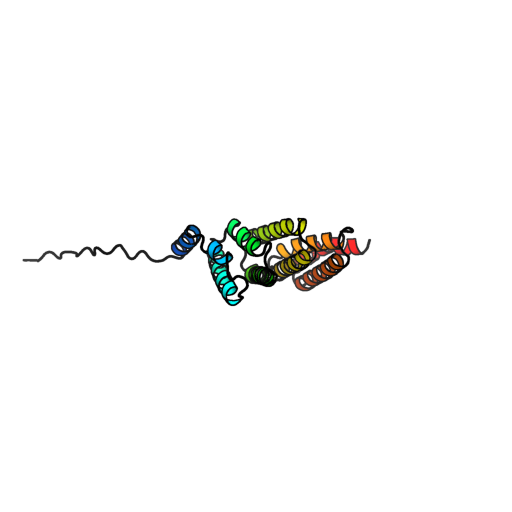 N . ALA A 1 116 ? 1.625 -8.381 -13.853 1.00 82.06 116 ALA A N 1
ATOM 964 C CA . ALA A 1 116 ? 1.384 -7.000 -14.230 1.00 82.06 116 ALA A CA 1
ATOM 965 C C . ALA A 1 116 ? 1.754 -6.744 -15.696 1.00 82.06 116 ALA A C 1
ATOM 967 O O . ALA A 1 116 ? 2.791 -7.163 -16.207 1.00 82.06 116 ALA A O 1
ATOM 968 N N . THR A 1 117 ? 0.903 -5.986 -16.382 1.00 82.06 117 THR A N 1
ATOM 969 C CA . THR A 1 117 ? 1.265 -5.360 -17.658 1.00 82.06 117 THR A CA 1
ATOM 970 C C . THR A 1 117 ? 2.237 -4.201 -17.425 1.00 82.06 117 THR A C 1
ATOM 972 O O . THR A 1 117 ? 2.249 -3.614 -16.345 1.00 82.06 117 THR A O 1
ATOM 975 N N . LYS A 1 118 ? 2.978 -3.776 -18.459 1.00 77.69 118 LYS A N 1
ATOM 976 C CA . LYS A 1 118 ? 3.917 -2.636 -18.376 1.00 77.69 118 LYS A CA 1
ATOM 977 C C . LYS A 1 118 ? 3.306 -1.388 -17.712 1.00 77.69 118 LYS A C 1
ATOM 979 O O . LYS A 1 118 ? 3.928 -0.773 -16.857 1.00 77.69 118 LYS A O 1
ATOM 984 N N . ARG A 1 119 ? 2.054 -1.060 -18.049 1.00 77.81 119 ARG A N 1
ATOM 985 C CA . ARG A 1 119 ? 1.322 0.080 -17.469 1.00 77.81 119 ARG A CA 1
ATOM 986 C C . ARG A 1 119 ? 0.980 -0.123 -15.989 1.00 77.81 119 ARG A C 1
ATOM 988 O O . ARG A 1 119 ? 1.004 0.821 -15.212 1.00 77.81 119 ARG A O 1
ATOM 995 N N . GLN A 1 120 ? 0.644 -1.349 -15.588 1.00 82.19 120 GLN A N 1
ATOM 996 C CA . GLN A 1 120 ? 0.387 -1.673 -14.182 1.00 82.19 120 GLN A CA 1
ATOM 997 C C . GLN A 1 120 ? 1.678 -1.650 -13.363 1.00 82.19 120 GLN A C 1
ATOM 999 O O . GLN A 1 120 ? 1.646 -1.198 -12.223 1.00 82.19 120 GLN A O 1
ATOM 1004 N N . CYS A 1 121 ? 2.804 -2.070 -13.946 1.00 83.25 121 CYS A N 1
ATOM 1005 C CA . CYS A 1 121 ? 4.112 -1.989 -13.303 1.00 83.25 121 CYS A CA 1
ATOM 1006 C C . CYS A 1 121 ? 4.446 -0.554 -12.875 1.00 83.25 121 CYS A C 1
ATOM 1008 O O . CYS A 1 121 ? 4.839 -0.356 -11.732 1.00 83.25 121 CYS A O 1
ATOM 1010 N N . GLU A 1 122 ? 4.222 0.448 -13.731 1.00 83.19 122 GLU A N 1
ATOM 1011 C CA . GLU A 1 122 ? 4.464 1.860 -13.387 1.00 83.19 122 GLU A CA 1
ATOM 1012 C C . GLU A 1 122 ? 3.675 2.299 -12.142 1.00 83.19 122 GLU A C 1
ATOM 1014 O O . GLU A 1 122 ? 4.244 2.860 -11.207 1.00 83.19 122 GLU A O 1
ATOM 1019 N N . HIS A 1 123 ? 2.375 1.988 -12.085 1.00 85.44 123 HIS A N 1
ATOM 1020 C CA . HIS A 1 123 ? 1.541 2.326 -10.927 1.00 85.44 123 HIS A CA 1
ATOM 1021 C C . HIS A 1 123 ? 1.941 1.566 -9.661 1.00 85.44 123 HIS A C 1
ATOM 1023 O O . HIS A 1 123 ? 1.908 2.128 -8.567 1.00 85.44 123 HIS A O 1
ATOM 1029 N N . LEU A 1 124 ? 2.291 0.288 -9.801 1.00 88.19 124 LEU A N 1
ATOM 1030 C CA . LEU A 1 124 ? 2.720 -0.546 -8.686 1.00 88.19 124 LEU A CA 1
ATOM 1031 C C . LEU A 1 124 ? 4.033 -0.024 -8.092 1.00 88.19 124 LEU A C 1
ATOM 1033 O O . LEU A 1 124 ? 4.136 0.074 -6.869 1.00 88.19 124 LEU A O 1
ATOM 1037 N N . ILE A 1 125 ? 5.012 0.341 -8.929 1.00 85.00 125 ILE A N 1
ATOM 1038 C CA . ILE A 1 125 ? 6.282 0.882 -8.434 1.00 85.00 125 ILE A CA 1
ATOM 1039 C C . ILE A 1 125 ? 6.065 2.261 -7.797 1.00 85.00 125 ILE A C 1
ATOM 1041 O O . ILE A 1 125 ? 6.601 2.506 -6.720 1.00 85.00 125 ILE A O 1
ATOM 1045 N N . ASP A 1 126 ? 5.255 3.146 -8.392 1.00 86.94 126 ASP A N 1
ATOM 1046 C CA . ASP A 1 126 ? 4.929 4.442 -7.766 1.00 86.94 126 ASP A CA 1
ATOM 1047 C C . ASP A 1 126 ? 4.354 4.258 -6.353 1.00 86.94 126 ASP A C 1
ATOM 1049 O O . ASP A 1 126 ? 4.819 4.885 -5.399 1.00 86.94 126 ASP A O 1
ATOM 1053 N N . LEU A 1 127 ? 3.398 3.334 -6.196 1.00 89.69 127 LEU A N 1
ATOM 1054 C CA . LEU A 1 127 ? 2.824 3.024 -4.892 1.00 89.69 127 LEU A CA 1
ATOM 1055 C C . LEU A 1 127 ? 3.886 2.516 -3.914 1.00 89.69 127 LEU A C 1
ATOM 1057 O O . LEU A 1 127 ? 3.961 3.019 -2.795 1.00 89.69 127 LEU A O 1
ATOM 1061 N N . ILE A 1 128 ? 4.695 1.529 -4.309 1.00 88.12 128 ILE A N 1
ATOM 1062 C CA . ILE A 1 128 ? 5.654 0.910 -3.389 1.00 88.12 128 ILE A CA 1
ATOM 1063 C C . ILE A 1 128 ? 6.739 1.901 -2.946 1.00 88.12 128 ILE A C 1
ATOM 1065 O O . ILE A 1 128 ? 7.128 1.896 -1.780 1.00 88.12 128 ILE A O 1
ATOM 1069 N N . CYS A 1 129 ? 7.148 2.817 -3.831 1.00 86.06 129 CYS A N 1
ATOM 1070 C CA . CYS A 1 129 ? 8.074 3.896 -3.493 1.00 86.06 129 CYS A CA 1
ATOM 1071 C C . CYS A 1 129 ? 7.465 4.858 -2.476 1.00 86.06 129 CYS A C 1
ATOM 1073 O O . CYS A 1 129 ? 8.117 5.220 -1.505 1.00 86.06 129 CYS A O 1
ATOM 1075 N N . ARG A 1 130 ? 6.195 5.232 -2.650 1.00 87.44 130 ARG A N 1
ATOM 1076 C CA . ARG A 1 130 ? 5.499 6.104 -1.695 1.00 87.44 130 ARG A CA 1
ATOM 1077 C C . ARG A 1 130 ? 5.288 5.432 -0.345 1.00 87.44 130 ARG A C 1
ATOM 1079 O O . ARG A 1 130 ? 5.414 6.092 0.674 1.00 87.44 130 ARG A O 1
ATOM 1086 N N . LEU A 1 131 ? 5.003 4.130 -0.326 1.00 86.12 131 LEU A N 1
ATOM 1087 C CA . LEU A 1 131 ? 4.923 3.371 0.923 1.00 86.12 131 LEU A CA 1
ATOM 1088 C C . LEU A 1 131 ? 6.277 3.317 1.645 1.00 86.12 131 LEU A C 1
ATOM 1090 O O . LEU A 1 131 ? 6.299 3.411 2.865 1.00 86.12 131 LEU A O 1
ATOM 1094 N N . ALA A 1 132 ? 7.386 3.196 0.910 1.00 83.94 132 ALA A N 1
ATOM 1095 C CA . ALA A 1 132 ? 8.736 3.249 1.469 1.00 83.94 132 ALA A CA 1
ATOM 1096 C C . ALA A 1 132 ? 9.139 4.648 1.963 1.00 83.94 132 ALA A C 1
ATOM 1098 O O . ALA A 1 132 ? 9.786 4.762 2.997 1.00 83.94 132 ALA A O 1
ATOM 1099 N N . GLU A 1 133 ? 8.769 5.707 1.239 1.00 82.31 133 GLU A N 1
ATOM 1100 C CA . GLU A 1 133 ? 9.033 7.100 1.634 1.00 82.31 133 GLU A CA 1
ATOM 1101 C C . GLU A 1 133 ? 8.280 7.495 2.912 1.00 82.31 133 GLU A C 1
ATOM 1103 O O . GLU A 1 133 ? 8.788 8.269 3.717 1.00 82.31 133 GLU A O 1
ATOM 1108 N N . GLU A 1 134 ? 7.079 6.954 3.107 1.00 76.12 134 GLU A N 1
ATOM 1109 C CA . GLU A 1 134 ? 6.232 7.226 4.270 1.00 76.12 134 GLU A CA 1
ATOM 1110 C C . GLU A 1 134 ? 6.502 6.261 5.446 1.00 76.12 134 GLU A C 1
ATOM 1112 O O . GLU A 1 134 ? 5.832 6.351 6.471 1.00 76.12 134 GLU A O 1
ATOM 1117 N N . ASP A 1 135 ? 7.462 5.334 5.346 1.00 73.62 135 ASP A N 1
ATOM 1118 C CA . ASP A 1 135 ? 7.775 4.376 6.414 1.00 73.62 135 ASP A CA 1
ATOM 1119 C C . ASP A 1 135 ? 8.840 4.911 7.383 1.00 73.62 135 ASP A C 1
ATOM 1121 O O . ASP A 1 135 ? 9.996 5.113 7.020 1.00 73.62 135 ASP A O 1
ATOM 1125 N N . ARG A 1 136 ? 8.462 5.096 8.654 1.00 66.00 136 ARG A N 1
ATOM 1126 C CA . ARG A 1 136 ? 9.372 5.587 9.705 1.00 66.00 136 ARG A CA 1
ATOM 1127 C C . ARG A 1 136 ? 10.254 4.507 10.316 1.00 66.00 136 ARG A C 1
ATOM 1129 O O . ARG A 1 136 ? 11.290 4.844 10.880 1.00 66.00 136 ARG A O 1
ATOM 1136 N N . ASP A 1 137 ? 9.831 3.247 10.257 1.00 67.75 137 ASP A N 1
ATOM 1137 C CA . ASP A 1 137 ? 10.570 2.139 10.870 1.00 67.75 137 ASP A CA 1
ATOM 1138 C C . ASP A 1 137 ? 11.631 1.572 9.909 1.00 67.75 137 ASP A C 1
ATOM 1140 O O . ASP A 1 137 ? 12.477 0.772 10.310 1.00 67.75 137 ASP A O 1
ATOM 1144 N N . GLY A 1 138 ? 11.592 1.987 8.637 1.00 70.50 138 GLY A N 1
ATOM 1145 C CA . GLY A 1 138 ? 12.543 1.618 7.589 1.00 70.50 138 GLY A CA 1
ATOM 1146 C C . GLY A 1 138 ? 12.423 0.172 7.095 1.00 70.50 138 GLY A C 1
ATOM 1147 O O . GLY A 1 138 ? 13.166 -0.233 6.202 1.00 70.50 138 GLY A O 1
ATOM 1148 N N . LEU A 1 139 ? 11.495 -0.621 7.639 1.00 74.75 139 LEU A N 1
ATOM 1149 C CA . LEU A 1 139 ? 11.282 -2.023 7.268 1.00 74.75 139 LEU A CA 1
ATOM 1150 C C . LEU A 1 139 ? 10.711 -2.164 5.854 1.00 74.75 139 LEU A C 1
ATOM 1152 O O . LEU A 1 139 ? 11.137 -3.031 5.088 1.00 74.75 139 LEU A O 1
ATOM 1156 N N . MET A 1 140 ? 9.744 -1.317 5.508 1.00 81.38 140 MET A N 1
ATOM 1157 C CA . MET A 1 140 ? 9.199 -1.210 4.162 1.00 81.38 140 MET A CA 1
ATOM 1158 C C . MET A 1 140 ? 10.238 -0.596 3.230 1.00 81.38 140 MET A C 1
ATOM 1160 O O . MET A 1 140 ? 10.431 -1.106 2.131 1.00 81.38 140 MET A O 1
ATOM 1164 N N . ALA A 1 141 ? 10.958 0.437 3.680 1.00 81.25 141 ALA A N 1
ATOM 1165 C CA . ALA A 1 141 ? 12.018 1.052 2.886 1.00 81.25 141 ALA A CA 1
ATOM 1166 C C . ALA A 1 141 ? 13.089 0.032 2.467 1.00 81.25 141 ALA A C 1
ATOM 1168 O O . ALA A 1 141 ? 13.403 -0.054 1.282 1.00 81.25 141 ALA A O 1
ATOM 1169 N N . GLN A 1 142 ? 13.572 -0.804 3.391 1.00 80.75 142 GLN A N 1
ATOM 1170 C CA . GLN A 1 142 ? 14.560 -1.844 3.087 1.00 80.75 142 GLN A CA 1
ATOM 1171 C C . GLN A 1 142 ? 14.034 -2.867 2.071 1.00 80.75 142 GLN A C 1
ATOM 1173 O O . GLN A 1 142 ? 14.683 -3.118 1.060 1.00 80.75 142 GLN A O 1
ATOM 1178 N N . LYS A 1 143 ? 12.825 -3.407 2.285 1.00 82.94 143 LYS A N 1
ATOM 1179 C CA . LYS A 1 143 ? 12.197 -4.370 1.358 1.00 82.94 143 LYS A CA 1
ATOM 1180 C C . LYS A 1 143 ? 12.024 -3.797 -0.047 1.00 82.94 143 LYS A C 1
ATOM 1182 O O . LYS A 1 143 ? 12.143 -4.517 -1.035 1.00 82.94 143 LYS A O 1
ATOM 1187 N N . VAL A 1 144 ? 11.701 -2.509 -0.132 1.00 85.69 144 VAL A N 1
ATOM 1188 C CA . VAL A 1 144 ? 11.524 -1.810 -1.403 1.00 85.69 144 VAL A CA 1
ATOM 1189 C C . VAL A 1 144 ? 12.858 -1.539 -2.078 1.00 85.69 144 VAL A C 1
ATOM 1191 O O . VAL A 1 144 ? 12.942 -1.703 -3.289 1.00 85.69 144 VAL A O 1
ATOM 1194 N N . LEU A 1 145 ? 13.901 -1.183 -1.330 1.00 83.69 145 LEU A N 1
ATOM 1195 C CA . LEU A 1 14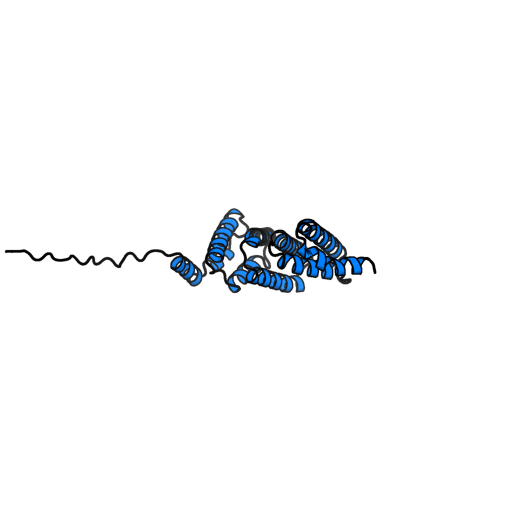5 ? 15.251 -1.045 -1.874 1.00 83.69 145 LEU A CA 1
ATOM 1196 C C . LEU A 1 145 ? 15.751 -2.371 -2.458 1.00 83.69 145 LEU A C 1
ATOM 1198 O O . LEU A 1 145 ? 16.133 -2.394 -3.625 1.00 83.69 145 LEU A O 1
ATOM 1202 N N . ASP A 1 146 ? 15.639 -3.473 -1.712 1.00 84.12 146 ASP A N 1
ATOM 1203 C CA . ASP A 1 146 ? 16.014 -4.810 -2.197 1.00 84.12 146 ASP A CA 1
ATOM 1204 C C . ASP A 1 146 ? 15.264 -5.168 -3.493 1.00 84.12 146 ASP A C 1
ATOM 1206 O O . ASP A 1 146 ? 15.866 -5.560 -4.490 1.00 84.12 146 ASP A O 1
ATOM 1210 N N . LEU A 1 147 ? 13.949 -4.935 -3.522 1.00 85.25 147 LEU A N 1
ATOM 1211 C CA . LEU A 1 147 ? 13.124 -5.164 -4.707 1.00 85.25 147 LEU A CA 1
ATOM 1212 C C . LEU A 1 147 ? 13.548 -4.297 -5.903 1.00 85.25 147 LEU A C 1
ATOM 1214 O O . LEU A 1 147 ? 13.634 -4.791 -7.024 1.00 85.25 147 LEU A O 1
ATOM 1218 N N . LEU A 1 148 ? 13.751 -2.993 -5.700 1.00 84.75 148 LEU A N 1
ATOM 1219 C CA . LEU A 1 148 ? 14.135 -2.074 -6.775 1.00 84.75 148 LEU A CA 1
ATOM 1220 C C . LEU A 1 148 ? 15.522 -2.414 -7.324 1.00 84.75 148 LEU A C 1
ATOM 1222 O O . LEU A 1 148 ? 15.751 -2.263 -8.522 1.00 84.75 148 LEU A O 1
ATOM 1226 N N . TRP A 1 149 ? 16.425 -2.890 -6.468 1.00 85.31 149 TRP A N 1
ATOM 1227 C CA . TRP A 1 149 ? 17.731 -3.388 -6.873 1.00 85.31 149 TRP A CA 1
ATOM 1228 C C . TRP A 1 149 ? 17.611 -4.646 -7.739 1.00 85.31 149 TRP A C 1
ATOM 1230 O O . TRP A 1 149 ? 18.155 -4.674 -8.843 1.00 85.31 149 TRP A O 1
ATOM 1240 N N . ASP A 1 150 ? 16.834 -5.638 -7.297 1.00 84.56 150 ASP A N 1
ATOM 1241 C CA . ASP A 1 150 ? 16.578 -6.855 -8.075 1.00 84.56 150 ASP A CA 1
ATOM 1242 C C . ASP A 1 150 ? 15.986 -6.519 -9.454 1.00 84.56 150 ASP A C 1
ATOM 1244 O O . ASP A 1 150 ? 16.417 -7.060 -10.469 1.00 84.56 150 ASP A O 1
ATOM 1248 N N . LEU A 1 151 ? 15.057 -5.558 -9.513 1.00 81.62 151 LEU A N 1
ATOM 1249 C CA . LEU A 1 151 ? 14.472 -5.072 -10.767 1.00 81.62 151 LEU A CA 1
ATOM 1250 C C . LEU A 1 151 ? 15.458 -4.304 -11.653 1.00 81.62 151 LEU A C 1
ATOM 1252 O O . LEU A 1 151 ? 15.339 -4.342 -12.876 1.00 81.62 151 LEU A O 1
ATOM 1256 N N . ALA A 1 152 ? 16.404 -3.579 -11.061 1.00 80.88 152 ALA A N 1
ATOM 1257 C CA . ALA A 1 152 ? 17.411 -2.829 -11.801 1.00 80.88 152 ALA A CA 1
ATOM 1258 C C . ALA A 1 152 ? 18.469 -3.741 -12.437 1.00 80.88 152 ALA A C 1
ATOM 1260 O O . ALA A 1 152 ? 18.959 -3.441 -13.526 1.00 80.88 152 ALA A O 1
ATOM 1261 N N . VAL A 1 153 ? 18.823 -4.833 -11.754 1.00 81.06 153 VAL A N 1
ATOM 1262 C CA . VAL A 1 153 ? 19.842 -5.795 -12.198 1.00 81.06 153 VAL A CA 1
ATOM 1263 C C . VAL A 1 153 ? 19.247 -6.894 -13.089 1.00 81.06 153 VAL A C 1
ATOM 1265 O O . VAL A 1 153 ? 19.978 -7.525 -13.854 1.00 81.06 153 VAL A O 1
ATOM 1268 N N . ASP A 1 154 ? 17.929 -7.106 -13.047 1.00 78.81 154 ASP A N 1
ATOM 1269 C CA . ASP A 1 154 ? 17.247 -8.078 -13.899 1.00 78.81 154 ASP A CA 1
ATOM 1270 C C . ASP A 1 154 ? 17.395 -7.744 -15.395 1.00 78.81 154 ASP A C 1
ATOM 1272 O O . ASP A 1 154 ? 16.812 -6.790 -15.918 1.00 78.81 154 ASP A O 1
ATOM 1276 N N . THR A 1 155 ? 18.148 -8.588 -16.104 1.00 63.09 155 THR A N 1
ATOM 1277 C CA . THR A 1 155 ? 18.417 -8.475 -17.544 1.00 63.09 155 THR A CA 1
ATOM 1278 C C . THR A 1 155 ? 17.199 -8.744 -18.429 1.00 63.09 155 THR A C 1
ATOM 1280 O O . THR A 1 155 ? 17.241 -8.435 -19.621 1.00 63.09 155 THR A O 1
ATOM 1283 N N . GLU A 1 156 ? 16.133 -9.339 -17.883 1.00 71.44 156 GLU A N 1
ATOM 1284 C CA . GLU A 1 156 ? 14.877 -9.578 -18.607 1.00 71.44 156 GLU A CA 1
ATOM 1285 C C . GLU A 1 156 ? 13.914 -8.382 -18.524 1.00 71.44 156 GLU A C 1
ATOM 1287 O O . GLU A 1 156 ? 12.960 -8.286 -19.305 1.00 71.44 156 GLU A O 1
ATOM 1292 N N . SER A 1 157 ? 14.182 -7.436 -17.620 1.00 68.12 157 SER A N 1
ATOM 1293 C CA . SER A 1 157 ? 13.380 -6.230 -17.453 1.00 68.12 157 SER A CA 1
ATOM 1294 C C . SER A 1 157 ? 13.587 -5.229 -18.603 1.00 68.12 157 SER A C 1
ATOM 1296 O O . SER A 1 157 ? 14.612 -5.187 -19.287 1.00 68.12 157 SER A O 1
ATOM 1298 N N . SER A 1 158 ? 12.573 -4.401 -18.871 1.00 76.31 158 SER A N 1
ATOM 1299 C CA . SER A 1 158 ? 12.699 -3.332 -19.868 1.00 76.31 158 SER A CA 1
ATOM 1300 C C . SER A 1 158 ? 13.635 -2.241 -19.349 1.00 76.31 158 SER A C 1
ATOM 1302 O O . SER A 1 158 ? 13.469 -1.809 -18.216 1.00 76.31 158 SER A O 1
ATOM 1304 N N . VAL A 1 159 ? 14.511 -1.704 -20.208 1.00 79.12 159 VAL A N 1
ATOM 1305 C CA . VAL A 1 159 ? 15.430 -0.591 -19.880 1.00 79.12 159 VAL A CA 1
ATOM 1306 C C . VAL A 1 159 ? 14.723 0.587 -19.192 1.00 79.12 159 VAL A C 1
ATOM 1308 O O . VAL A 1 159 ? 15.297 1.224 -18.317 1.00 79.12 159 VAL A O 1
ATOM 1311 N N . GLU A 1 160 ? 13.467 0.868 -19.553 1.00 76.75 160 GLU A N 1
ATOM 1312 C CA . GLU A 1 160 ? 12.659 1.912 -18.905 1.00 76.75 160 GLU A CA 1
ATOM 1313 C C . GLU A 1 160 ? 12.314 1.577 -17.444 1.00 76.75 160 GLU A C 1
ATOM 1315 O O . GLU A 1 160 ? 12.343 2.459 -16.591 1.00 76.75 160 GLU A O 1
ATOM 1320 N N . ILE A 1 161 ? 12.009 0.308 -17.150 1.00 75.69 161 ILE A N 1
ATOM 1321 C CA . ILE A 1 161 ? 11.713 -0.180 -15.797 1.00 75.69 161 ILE A CA 1
ATOM 1322 C C . ILE A 1 161 ? 12.994 -0.189 -14.965 1.00 75.69 161 ILE A C 1
ATOM 1324 O O . ILE A 1 161 ? 12.959 0.268 -13.828 1.00 75.69 161 ILE A O 1
ATOM 1328 N N . SER A 1 162 ? 14.121 -0.631 -15.530 1.00 80.81 162 SER A N 1
ATOM 1329 C CA . SER A 1 162 ? 15.412 -0.640 -14.832 1.00 80.81 162 SER A CA 1
ATOM 1330 C C . SER A 1 162 ? 15.885 0.783 -14.503 1.00 80.81 162 SER A C 1
ATOM 1332 O O . SER A 1 162 ? 16.265 1.060 -13.369 1.00 80.81 162 SER A O 1
ATOM 1334 N N . ASP A 1 163 ? 15.805 1.724 -15.456 1.00 80.00 163 ASP A N 1
ATOM 1335 C CA . ASP A 1 163 ? 16.152 3.138 -15.230 1.00 80.00 163 ASP A CA 1
ATOM 1336 C C . ASP A 1 163 ? 15.226 3.794 -14.193 1.00 80.00 163 ASP A C 1
ATOM 1338 O O . ASP A 1 163 ? 15.678 4.538 -13.318 1.00 80.00 163 ASP A O 1
ATOM 1342 N N . PHE A 1 164 ? 13.927 3.487 -14.240 1.00 79.75 164 PHE A N 1
ATOM 1343 C CA . PHE A 1 164 ? 12.978 3.953 -13.234 1.00 79.75 164 PHE A CA 1
ATOM 1344 C C . PHE A 1 164 ? 13.278 3.371 -11.848 1.00 79.75 164 PHE A C 1
ATOM 1346 O O . PHE A 1 164 ? 13.304 4.117 -10.868 1.00 79.75 164 PHE A O 1
ATOM 1353 N N . ALA A 1 165 ? 13.556 2.067 -11.767 1.00 82.00 165 ALA A N 1
ATOM 1354 C CA . ALA A 1 165 ? 13.886 1.383 -10.525 1.00 82.00 165 ALA A CA 1
ATOM 1355 C C . ALA A 1 165 ? 15.161 1.953 -9.893 1.00 82.00 165 ALA A C 1
ATOM 1357 O O . ALA A 1 165 ? 15.160 2.260 -8.704 1.00 82.00 165 ALA A O 1
ATOM 1358 N N . LEU A 1 166 ? 16.203 2.215 -10.689 1.00 82.88 166 LEU A N 1
ATOM 1359 C CA . LEU A 1 166 ? 17.435 2.865 -10.228 1.00 82.88 166 LEU A CA 1
ATOM 1360 C C . LEU A 1 166 ? 17.189 4.281 -9.695 1.00 82.88 166 LEU A C 1
ATOM 1362 O O . LEU A 1 166 ? 17.701 4.642 -8.633 1.00 82.88 166 LEU A O 1
ATOM 1366 N N . LYS A 1 167 ? 16.386 5.091 -10.398 1.00 83.19 167 LYS A N 1
ATOM 1367 C CA . LYS A 1 167 ? 16.027 6.448 -9.946 1.00 83.19 167 LYS A CA 1
ATOM 1368 C C . LYS A 1 167 ? 15.244 6.422 -8.637 1.00 83.19 167 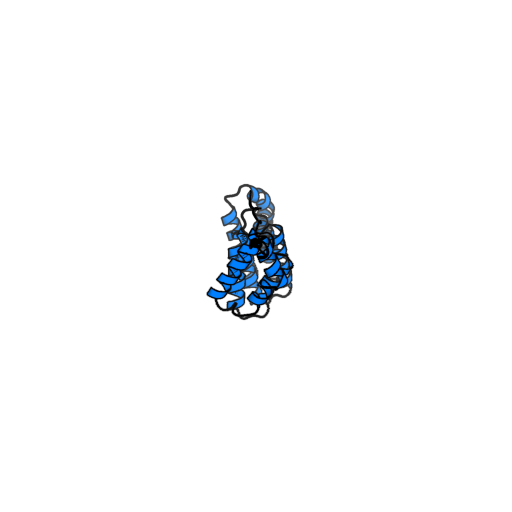LYS A C 1
ATOM 1370 O O . LYS A 1 167 ? 15.525 7.220 -7.745 1.00 83.19 167 LYS A O 1
ATOM 1375 N N . ALA A 1 168 ? 14.281 5.511 -8.519 1.00 81.00 168 ALA A N 1
ATOM 1376 C CA . ALA A 1 168 ? 13.512 5.312 -7.299 1.00 81.00 168 ALA A CA 1
ATOM 1377 C C . ALA A 1 168 ? 14.399 4.831 -6.141 1.00 81.00 168 ALA A C 1
ATOM 1379 O O . ALA A 1 168 ? 14.325 5.381 -5.044 1.00 81.00 168 ALA A O 1
ATOM 1380 N N . HIS A 1 169 ? 15.295 3.877 -6.404 1.00 84.12 169 HIS A N 1
ATOM 1381 C CA . HIS A 1 169 ? 16.246 3.351 -5.429 1.00 84.12 169 HIS A CA 1
ATOM 1382 C C . HIS A 1 169 ? 17.146 4.468 -4.884 1.00 84.12 169 HIS A C 1
ATOM 1384 O O . HIS A 1 169 ? 17.249 4.654 -3.672 1.00 84.12 169 HIS A O 1
ATOM 1390 N N . ALA A 1 170 ? 17.727 5.286 -5.768 1.00 80.75 170 ALA A N 1
ATOM 1391 C CA . ALA A 1 170 ? 18.523 6.448 -5.376 1.00 80.75 170 ALA A CA 1
ATOM 1392 C C . ALA A 1 170 ? 17.709 7.460 -4.550 1.00 80.75 170 ALA A C 1
ATOM 1394 O O . ALA A 1 170 ? 18.176 7.918 -3.510 1.00 80.75 170 ALA A O 1
ATOM 1395 N N . LYS A 1 171 ? 16.468 7.761 -4.960 1.00 83.06 171 LYS A N 1
ATOM 1396 C CA . LYS A 1 171 ? 15.586 8.699 -4.247 1.00 83.06 171 LYS A CA 1
ATOM 1397 C C . LYS A 1 171 ? 15.275 8.231 -2.821 1.00 83.06 171 LYS A C 1
ATOM 1399 O O . LYS A 1 171 ? 15.346 9.034 -1.893 1.00 83.06 171 LYS A O 1
ATOM 1404 N N . ILE A 1 172 ? 14.946 6.951 -2.640 1.00 78.88 172 ILE A N 1
ATOM 1405 C CA . ILE A 1 172 ? 14.657 6.380 -1.317 1.00 78.88 172 ILE A CA 1
ATOM 1406 C C . ILE A 1 172 ? 15.926 6.396 -0.455 1.00 78.88 172 ILE A C 1
ATOM 1408 O O . ILE A 1 172 ? 15.857 6.776 0.714 1.00 78.88 172 ILE A O 1
ATOM 1412 N N . LEU A 1 173 ? 17.094 6.066 -1.018 1.00 76.75 173 LEU A N 1
ATOM 1413 C CA . LEU A 1 173 ? 18.370 6.143 -0.300 1.00 76.75 173 LEU A CA 1
ATOM 1414 C C . LEU A 1 173 ? 18.724 7.564 0.149 1.00 76.75 173 LEU A C 1
ATOM 1416 O O . LEU A 1 173 ? 19.210 7.714 1.273 1.00 76.75 173 LEU A O 1
ATOM 1420 N N . ASP A 1 174 ? 18.481 8.564 -0.706 1.00 73.81 174 ASP A N 1
ATOM 1421 C CA . ASP A 1 174 ? 18.709 9.986 -0.427 1.00 73.81 174 ASP A CA 1
ATOM 1422 C C . ASP A 1 174 ? 17.755 10.510 0.659 1.00 73.81 174 ASP A C 1
ATOM 1424 O O . ASP A 1 174 ? 18.154 11.281 1.538 1.00 73.81 174 ASP A O 1
ATOM 1428 N N . HIS A 1 175 ? 16.497 10.063 0.647 1.00 68.75 175 HIS A N 1
ATOM 1429 C CA . HIS A 1 175 ? 15.516 10.436 1.667 1.00 68.75 175 HIS A CA 1
ATOM 1430 C C . HIS A 1 175 ? 15.870 9.847 3.039 1.00 68.75 175 HIS A C 1
ATOM 1432 O O . HIS A 1 175 ? 15.806 10.535 4.057 1.00 68.75 175 HIS A O 1
ATOM 1438 N N . ASN A 1 176 ? 16.339 8.600 3.052 1.00 63.75 176 ASN A N 1
ATOM 1439 C CA . ASN A 1 176 ? 16.683 7.865 4.265 1.00 63.75 176 ASN A CA 1
ATOM 1440 C C . ASN A 1 176 ? 18.125 8.112 4.769 1.00 63.75 176 ASN A C 1
ATOM 1442 O O . ASN A 1 176 ? 18.540 7.554 5.781 1.00 63.75 176 ASN A O 1
ATOM 1446 N N . THR A 1 177 ? 18.929 8.954 4.100 1.00 54.56 177 THR A N 1
ATOM 1447 C CA . THR A 1 177 ? 20.342 9.215 4.467 1.00 54.56 177 THR A CA 1
ATOM 1448 C C . THR A 1 177 ? 20.545 9.844 5.848 1.00 54.56 177 THR A C 1
ATOM 1450 O O . THR A 1 177 ? 21.666 9.834 6.354 1.00 54.56 177 THR A O 1
ATOM 1453 N N . SER A 1 178 ? 19.494 10.405 6.449 1.00 51.66 178 SER A N 1
ATOM 1454 C CA . SER A 1 178 ? 19.569 11.027 7.777 1.00 51.66 178 SER A CA 1
ATOM 1455 C C . SER A 1 178 ? 19.539 9.999 8.917 1.00 51.66 178 SER A C 1
ATOM 1457 O O . SER A 1 178 ? 20.010 10.302 10.014 1.00 51.66 178 SER A O 1
ATOM 1459 N N . ASP A 1 179 ? 19.061 8.779 8.651 1.00 54.12 179 ASP A N 1
ATOM 1460 C CA . ASP A 1 179 ? 18.959 7.706 9.636 1.00 54.12 179 ASP A CA 1
ATOM 1461 C C . ASP A 1 179 ? 20.169 6.771 9.523 1.00 54.12 179 ASP A C 1
ATOM 1463 O O . ASP A 1 179 ? 20.301 5.931 8.632 1.00 54.12 179 ASP A O 1
ATOM 1467 N N . VAL A 1 180 ? 21.098 6.942 10.465 1.00 47.62 180 VAL A N 1
ATOM 1468 C CA . VAL A 1 180 ? 22.415 6.279 10.551 1.00 47.62 180 VAL A CA 1
ATOM 1469 C C . VAL A 1 180 ? 22.343 4.741 10.483 1.00 47.62 180 VAL A C 1
ATOM 1471 O O . VAL A 1 180 ? 23.340 4.098 10.159 1.00 47.62 180 VAL A O 1
ATOM 1474 N N . PHE A 1 181 ? 21.179 4.138 10.737 1.00 52.31 181 PHE A N 1
ATOM 1475 C CA . PHE A 1 181 ? 20.998 2.685 10.752 1.00 52.31 181 PHE A CA 1
ATOM 1476 C C . PHE A 1 181 ? 21.089 2.049 9.353 1.00 52.31 181 PHE A C 1
ATOM 1478 O O . PHE A 1 181 ? 21.753 1.027 9.197 1.00 52.31 181 PHE A O 1
ATOM 1485 N N . LEU A 1 182 ? 20.536 2.695 8.319 1.00 50.62 182 LEU A N 1
ATOM 1486 C CA . LEU A 1 182 ? 20.517 2.158 6.949 1.00 50.62 182 LEU A CA 1
ATOM 1487 C C . LEU A 1 182 ? 21.887 2.214 6.258 1.00 50.62 182 LEU A C 1
ATOM 1489 O O . LEU A 1 182 ? 22.116 1.505 5.289 1.00 50.62 182 LEU A O 1
ATOM 1493 N N . ILE A 1 183 ? 22.828 3.035 6.743 1.00 50.12 183 ILE A N 1
ATOM 1494 C CA . ILE A 1 183 ? 24.158 3.208 6.128 1.00 50.12 183 ILE A CA 1
ATOM 1495 C C . ILE A 1 183 ? 24.995 1.919 6.190 1.00 50.12 183 ILE A C 1
ATOM 1497 O O . ILE A 1 183 ? 25.826 1.691 5.312 1.00 50.12 183 ILE A O 1
ATOM 1501 N N . THR A 1 184 ? 24.758 1.054 7.179 1.00 49.50 184 THR A N 1
ATOM 1502 C CA . THR A 1 184 ? 25.507 -0.206 7.324 1.00 49.50 184 THR A CA 1
ATOM 1503 C C . THR A 1 184 ? 25.101 -1.236 6.261 1.00 49.50 184 THR A C 1
ATOM 1505 O O . THR A 1 184 ? 25.961 -1.944 5.740 1.00 49.50 184 THR A O 1
ATOM 1508 N N . ASP A 1 185 ? 23.830 -1.223 5.848 1.00 54.16 185 ASP A N 1
ATOM 1509 C CA . ASP A 1 185 ? 23.273 -2.083 4.796 1.00 54.16 185 ASP A CA 1
ATOM 1510 C C . ASP A 1 185 ? 23.456 -1.507 3.376 1.00 54.16 185 ASP A C 1
ATOM 1512 O O . ASP A 1 185 ? 23.135 -2.169 2.397 1.00 54.16 185 ASP A O 1
ATOM 1516 N N . LYS A 1 186 ? 24.043 -0.304 3.222 1.00 56.50 186 LYS A N 1
ATOM 1517 C CA . LYS A 1 186 ? 24.377 0.290 1.904 1.00 56.50 186 LYS A CA 1
ATOM 1518 C C . LYS A 1 186 ? 25.590 -0.356 1.226 1.00 56.50 186 LYS A C 1
ATOM 1520 O O . LYS A 1 186 ? 25.778 -0.198 0.020 1.00 56.50 186 LYS A O 1
ATOM 1525 N N . ILE A 1 187 ? 26.443 -1.038 1.992 1.00 57.94 187 ILE A N 1
ATOM 1526 C CA . ILE A 1 187 ? 27.732 -1.568 1.518 1.00 57.94 187 ILE A CA 1
ATOM 1527 C C . ILE A 1 187 ? 27.574 -2.600 0.384 1.00 57.94 187 ILE A C 1
ATOM 1529 O O . ILE A 1 187 ? 28.303 -2.476 -0.599 1.00 57.94 187 ILE A O 1
ATOM 1533 N N . PRO A 1 188 ? 26.644 -3.574 0.443 1.00 63.66 188 PRO A N 1
ATOM 1534 C CA . PRO A 1 188 ? 26.490 -4.577 -0.609 1.00 63.66 188 PRO A CA 1
ATOM 1535 C C . PRO A 1 188 ? 26.148 -3.968 -1.976 1.00 63.66 188 PRO A C 1
ATOM 1537 O O . PRO A 1 188 ? 26.828 -4.274 -2.949 1.00 63.66 188 PRO A O 1
ATOM 1540 N N . TRP A 1 189 ? 25.178 -3.047 -2.055 1.00 64.12 189 TRP A N 1
ATOM 1541 C CA . TRP A 1 189 ? 24.762 -2.444 -3.332 1.00 64.12 189 TRP A CA 1
ATOM 1542 C C . TRP A 1 189 ? 25.853 -1.566 -3.953 1.00 64.12 189 TRP A C 1
ATOM 1544 O O . TRP A 1 189 ? 26.095 -1.618 -5.157 1.00 64.12 189 TRP A O 1
ATOM 1554 N N . VAL A 1 190 ? 26.556 -0.778 -3.130 1.00 59.44 190 VAL A N 1
ATOM 1555 C CA . VAL A 1 190 ? 27.665 0.068 -3.604 1.00 59.44 190 VAL A CA 1
ATOM 1556 C C . VAL A 1 190 ? 28.828 -0.783 -4.113 1.00 59.44 190 VAL A C 1
ATOM 1558 O O . VAL A 1 190 ? 29.448 -0.417 -5.109 1.00 59.44 190 VAL A O 1
ATOM 1561 N N . LEU A 1 191 ? 29.114 -1.918 -3.466 1.00 58.38 191 LEU A N 1
ATOM 1562 C CA . LEU A 1 191 ? 30.133 -2.857 -3.934 1.00 58.38 191 LEU A CA 1
ATOM 1563 C C . LEU A 1 191 ? 29.719 -3.540 -5.244 1.00 58.38 191 LEU A C 1
ATOM 1565 O O . LEU A 1 191 ? 30.545 -3.628 -6.145 1.00 58.38 191 LEU A O 1
ATOM 1569 N N . SER A 1 192 ? 28.454 -3.937 -5.395 1.00 59.72 192 SER A N 1
ATOM 1570 C CA . SER A 1 192 ? 27.951 -4.542 -6.637 1.00 59.72 192 SER A CA 1
ATOM 1571 C C . SER A 1 192 ? 27.920 -3.583 -7.834 1.00 59.72 192 SER A C 1
ATOM 1573 O O . SER A 1 192 ? 28.002 -4.038 -8.964 1.00 59.72 192 SER A O 1
ATOM 1575 N N . CYS A 1 193 ? 27.838 -2.265 -7.620 1.00 57.09 193 CYS A N 1
ATOM 1576 C CA . CYS A 1 193 ? 27.997 -1.267 -8.689 1.00 57.09 193 CYS A CA 1
ATOM 1577 C C . CYS A 1 193 ? 29.452 -1.093 -9.175 1.00 57.09 193 CYS A C 1
ATOM 1579 O O . CYS A 1 193 ? 29.672 -0.432 -10.191 1.00 57.09 193 CYS A O 1
ATOM 1581 N N . LEU A 1 194 ? 30.443 -1.561 -8.405 1.00 48.78 194 LEU A N 1
ATOM 1582 C CA . LEU A 1 194 ? 31.877 -1.366 -8.669 1.00 48.78 194 LEU A CA 1
ATOM 1583 C C . LEU A 1 194 ? 32.556 -2.590 -9.311 1.00 48.78 194 LEU A C 1
ATOM 1585 O O . LEU A 1 194 ? 33.708 -2.466 -9.735 1.00 48.78 194 LEU A O 1
ATOM 1589 N N . GLU A 1 195 ? 31.869 -3.734 -9.364 1.00 44.56 195 GLU A N 1
ATOM 1590 C CA . GLU A 1 195 ? 32.264 -4.943 -10.110 1.00 44.56 195 GLU A CA 1
ATOM 1591 C C . GLU A 1 195 ? 31.721 -4.919 -11.547 1.00 44.56 195 GLU A C 1
ATOM 1593 O O . GLU A 1 195 ? 32.470 -5.364 -12.451 1.00 44.56 195 GLU A O 1
#

pLDDT: mean 81.3, std 14.78, range [39.62, 97.38]

Sequence (195 aa):
MTLPSTRIHSPYPTDDPLTVEKVANWMNEKKVLSLMLRENLHQPQYVEKVERVIRFMIKHNYLTKSDLDRIWDAQDGKHEAIVKNVFDMLAKLALEFTPEQLDHLFVCFQRSWAHATKRQCEHLIDLICRLAEEDRDGLMAQKVLDLLWDLAVDTESSVEISDFALKAHAKILDHNTSDVFLITDKIPWVLSCLE

Foldseek 3Di:
DDDDDPPPPDPDDPPPDDDLVNVLVVCVVVVVLLVLLADDLLPLVSLVVSLVVVLSCLVVVNCDLVSLVSLLCSPPPDDPSSLVSSLVSCLVCLLSDDPVSLVSVVVSLVVCVVVDDPVRLVSSLVSLLSSCLNDPVNPSVVVLLVVLLCQLPDPVHDPVSNVVSVVSNVVSCVSCVVPPPCVVVVVVVVVVVVD

Secondary structure (DSSP, 8-state):
-PPP-------S-------HHHHHHHHHHTTHHHHHTTS-TTSHHHHHHHHHHHHHHHHTT---HHHHHHHHHTTTT--HHHHHHHHHHHHHHGGGS-HHHHHHHHHHHHHHHTT--HHHHHHHHHHHHHHHHT-SSSHHHHHHHHHHHHHHH-TTS-HHHHHHHHHHHHHHHHHGGG-TTTTGGGHHHHHHTT-

Organism: NCBI:txid27848

Radius of gyration: 23.66 Å; chains: 1; bounding box: 82×24×79 Å